Protein AF-A0A645HRQ8-F1 (afdb_monomer_lite)

Structure (mmCIF, N/CA/C/O backbone):
data_AF-A0A645HRQ8-F1
#
_entry.id   AF-A0A645HRQ8-F1
#
loop_
_atom_site.group_PDB
_atom_site.id
_atom_site.type_symbol
_atom_site.label_atom_id
_atom_site.label_alt_id
_atom_site.label_comp_id
_atom_site.label_asym_id
_atom_site.label_entity_id
_atom_site.label_seq_id
_atom_site.pdbx_PDB_ins_code
_atom_site.Cartn_x
_atom_site.Cartn_y
_atom_site.Cartn_z
_atom_site.occupancy
_atom_site.B_iso_or_equiv
_atom_site.auth_seq_id
_atom_site.auth_comp_id
_atom_site.auth_asym_id
_atom_site.auth_atom_id
_atom_site.pdbx_PDB_model_num
ATOM 1 N N . MET A 1 1 ? 44.437 17.320 -35.594 1.00 51.50 1 MET A N 1
ATOM 2 C CA . MET A 1 1 ? 44.735 16.320 -34.547 1.00 51.50 1 MET A CA 1
ATOM 3 C C . MET A 1 1 ? 43.632 15.261 -34.510 1.00 51.50 1 MET A C 1
ATOM 5 O O . MET A 1 1 ? 42.776 15.316 -33.647 1.00 51.50 1 MET A O 1
ATOM 9 N N . LEU A 1 2 ? 43.611 14.331 -35.475 1.00 53.94 2 LEU A N 1
ATOM 10 C CA . LEU A 1 2 ? 42.646 13.209 -35.521 1.00 53.94 2 LEU A CA 1
ATOM 11 C C . LEU A 1 2 ? 43.290 11.880 -35.972 1.00 53.94 2 LEU A C 1
ATOM 13 O O . LEU A 1 2 ? 42.623 10.855 -36.033 1.00 53.94 2 LEU A O 1
ATOM 17 N N . ALA A 1 3 ? 44.595 11.879 -36.272 1.00 53.62 3 ALA A N 1
ATOM 18 C CA . ALA A 1 3 ? 45.309 10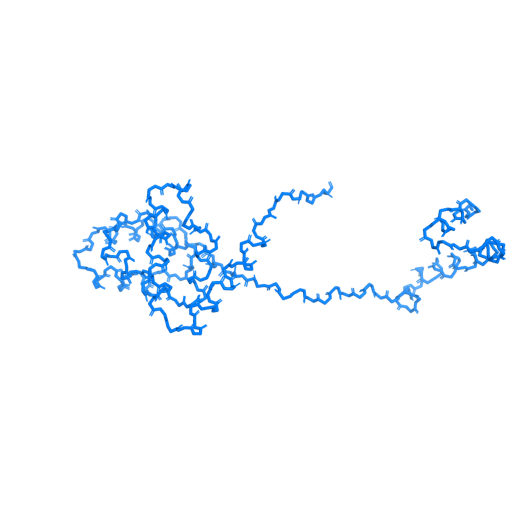.693 -36.749 1.00 53.62 3 ALA A CA 1
ATOM 19 C C . ALA A 1 3 ? 45.420 9.585 -35.681 1.00 53.62 3 ALA A C 1
ATOM 21 O O . ALA A 1 3 ? 45.467 8.414 -36.034 1.00 53.62 3 ALA A O 1
ATOM 22 N N . GLY A 1 4 ? 45.391 9.945 -34.390 1.00 61.81 4 GLY A N 1
ATOM 23 C CA . GLY A 1 4 ? 45.426 8.993 -33.271 1.00 61.81 4 GLY A CA 1
ATOM 24 C C . GLY A 1 4 ? 44.082 8.338 -32.929 1.00 61.81 4 GLY A C 1
ATOM 25 O O . GLY A 1 4 ? 44.042 7.476 -32.065 1.00 61.81 4 GLY A O 1
ATOM 26 N N . ALA A 1 5 ? 42.978 8.721 -33.586 1.00 64.06 5 ALA A N 1
ATOM 27 C CA . ALA A 1 5 ? 41.646 8.169 -33.301 1.00 64.06 5 ALA A CA 1
ATOM 28 C C . ALA A 1 5 ? 41.332 6.882 -34.091 1.00 64.06 5 ALA A C 1
ATOM 30 O O . ALA A 1 5 ? 40.317 6.235 -33.850 1.00 64.06 5 ALA A O 1
ATOM 31 N N . VAL A 1 6 ? 42.189 6.503 -35.043 1.00 66.31 6 VAL A N 1
ATOM 32 C CA . VAL A 1 6 ? 41.965 5.334 -35.911 1.00 66.31 6 VAL A CA 1
ATOM 33 C C . VAL A 1 6 ? 42.189 4.026 -35.151 1.00 66.31 6 VAL A C 1
ATOM 35 O O . VAL A 1 6 ? 41.435 3.079 -35.340 1.00 66.31 6 VAL A O 1
ATOM 38 N N . GLU A 1 7 ? 43.177 3.992 -34.260 1.00 67.50 7 GLU A N 1
ATOM 39 C CA . GLU A 1 7 ? 43.517 2.829 -33.435 1.00 67.50 7 GLU A CA 1
ATOM 40 C C . GLU A 1 7 ? 42.411 2.461 -32.420 1.00 67.50 7 GLU A C 1
ATOM 42 O O . GLU A 1 7 ? 41.964 1.310 -32.437 1.00 67.50 7 GLU A O 1
ATOM 47 N N . PRO A 1 8 ? 41.853 3.399 -31.622 1.00 72.69 8 PRO A N 1
ATOM 48 C CA . PRO A 1 8 ? 40.724 3.084 -30.744 1.00 72.69 8 PRO A CA 1
ATOM 49 C C . PRO A 1 8 ? 39.449 2.712 -31.518 1.00 72.69 8 PRO A C 1
ATOM 51 O O . PRO A 1 8 ? 38.707 1.839 -31.075 1.00 72.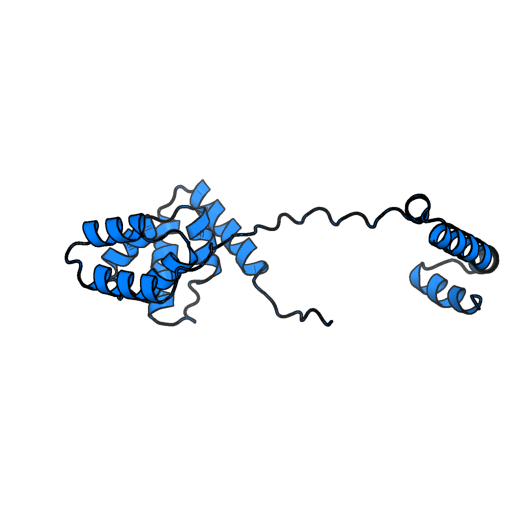69 8 PRO A O 1
ATOM 54 N N . LEU A 1 9 ? 39.205 3.300 -32.698 1.00 68.94 9 LEU A N 1
ATOM 55 C CA . LEU A 1 9 ? 38.068 2.916 -33.549 1.00 68.94 9 LEU A CA 1
ATOM 56 C C . LEU A 1 9 ? 38.236 1.526 -34.167 1.00 68.94 9 LEU A C 1
ATOM 58 O O . LEU A 1 9 ? 37.259 0.789 -34.287 1.00 68.94 9 LEU A O 1
ATOM 62 N N . GLN A 1 10 ? 39.459 1.153 -34.548 1.00 70.62 10 GLN A N 1
ATOM 63 C CA . GLN A 1 10 ? 39.753 -0.183 -35.056 1.00 70.62 10 GLN A CA 1
ATOM 64 C C . GLN A 1 10 ? 39.492 -1.247 -33.989 1.00 70.62 10 GLN A C 1
ATOM 66 O O . GLN A 1 10 ? 38.920 -2.288 -34.311 1.00 70.62 10 GLN A O 1
ATOM 71 N N . LEU A 1 11 ? 39.872 -0.970 -32.738 1.00 72.56 11 LEU A N 1
ATOM 72 C CA . LEU A 1 11 ? 39.632 -1.865 -31.610 1.00 72.56 11 LEU A CA 1
ATOM 73 C C . LEU A 1 11 ? 38.137 -1.961 -31.268 1.00 72.56 11 LEU A C 1
ATOM 75 O O . LEU A 1 11 ? 37.615 -3.062 -31.126 1.00 72.56 11 LEU A O 1
ATOM 79 N N . ALA A 1 12 ? 37.440 -0.824 -31.189 1.00 71.69 12 ALA A N 1
ATOM 80 C CA . ALA A 1 12 ? 36.029 -0.771 -30.802 1.00 71.69 12 ALA A CA 1
ATOM 81 C C . ALA A 1 12 ? 35.080 -1.392 -31.843 1.00 71.69 12 ALA A C 1
ATOM 83 O O . ALA A 1 12 ? 34.055 -1.959 -31.479 1.00 71.69 12 ALA A O 1
ATOM 84 N N . LEU A 1 13 ? 35.410 -1.288 -33.135 1.00 72.69 13 LEU A N 1
ATOM 85 C CA . LEU A 1 13 ? 34.564 -1.763 -34.240 1.00 72.69 13 LEU A CA 1
ATOM 86 C C . LEU A 1 13 ? 35.125 -3.012 -34.943 1.00 72.69 13 LEU A C 1
ATOM 88 O O . LEU A 1 13 ? 34.594 -3.410 -35.979 1.00 72.69 13 LEU A O 1
ATOM 92 N N . ALA A 1 14 ? 36.203 -3.606 -34.412 1.00 76.69 14 ALA A N 1
ATOM 93 C CA . ALA A 1 14 ? 36.894 -4.774 -34.972 1.00 76.69 14 ALA A CA 1
ATOM 94 C C . ALA A 1 14 ? 37.189 -4.651 -36.485 1.00 76.69 14 ALA A C 1
ATOM 96 O O . ALA A 1 14 ? 36.966 -5.576 -37.270 1.00 76.69 14 ALA A O 1
ATOM 97 N N . LEU A 1 15 ? 37.665 -3.480 -36.921 1.00 71.75 15 LEU A N 1
ATOM 98 C CA . LEU A 1 15 ? 37.800 -3.167 -38.346 1.00 71.75 15 LEU A CA 1
ATOM 99 C C . LEU A 1 15 ? 38.996 -3.903 -38.995 1.00 71.75 15 LEU A C 1
ATOM 101 O O . LEU A 1 15 ? 40.098 -3.906 -38.439 1.00 71.75 15 LEU A O 1
ATOM 105 N N . PRO A 1 16 ? 38.837 -4.464 -40.212 1.00 76.25 16 PRO A N 1
ATOM 106 C CA . PRO A 1 16 ? 39.940 -5.045 -40.976 1.00 76.25 16 PRO A CA 1
ATOM 107 C C . PRO A 1 16 ? 41.008 -4.002 -41.339 1.00 76.25 16 PRO A C 1
ATOM 109 O O . PRO A 1 16 ? 40.682 -2.896 -41.776 1.00 76.25 16 PRO A O 1
ATOM 112 N N . ALA A 1 17 ? 42.288 -4.389 -41.291 1.00 67.81 17 ALA A N 1
ATOM 113 C CA . ALA A 1 17 ? 43.428 -3.500 -41.561 1.00 67.81 17 ALA A CA 1
ATOM 114 C C . ALA A 1 17 ? 43.374 -2.792 -42.936 1.00 67.81 17 ALA A C 1
ATOM 116 O O . ALA A 1 17 ? 43.868 -1.675 -43.084 1.00 67.81 17 ALA A O 1
ATOM 117 N N . GLY A 1 18 ? 42.724 -3.400 -43.938 1.00 71.56 18 GLY A N 1
ATOM 118 C CA . GLY A 1 18 ? 42.528 -2.798 -45.264 1.00 71.56 18 GLY A CA 1
ATOM 119 C C . GLY A 1 18 ? 41.585 -1.583 -45.281 1.00 71.56 18 GLY A C 1
ATOM 120 O O . GLY A 1 18 ? 41.683 -0.745 -46.176 1.00 71.56 18 GLY A O 1
ATOM 121 N N . ILE A 1 19 ? 40.705 -1.448 -44.284 1.00 75.56 19 ILE A N 1
ATOM 122 C CA . ILE A 1 19 ? 39.719 -0.359 -44.177 1.00 75.56 19 ILE A CA 1
ATOM 123 C C . ILE A 1 19 ? 40.267 0.805 -43.337 1.00 75.56 19 ILE A C 1
ATOM 125 O O . ILE A 1 19 ? 39.874 1.954 -43.548 1.00 75.56 19 ILE A O 1
ATOM 129 N N . CYS A 1 20 ? 41.253 0.561 -42.468 1.00 71.81 20 CYS A N 1
ATOM 130 C CA . CYS A 1 20 ? 41.869 1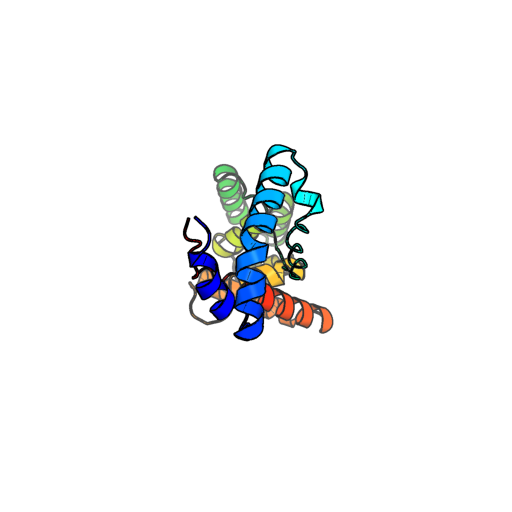.589 -41.622 1.00 71.81 20 CYS A CA 1
ATOM 131 C C . CYS A 1 20 ? 42.453 2.755 -42.433 1.00 71.81 20 CYS A C 1
ATOM 133 O O . CYS A 1 20 ? 42.283 3.915 -42.065 1.00 71.81 20 CYS A O 1
ATOM 135 N N . GLY A 1 21 ? 43.062 2.476 -43.591 1.00 73.81 21 GLY A N 1
ATOM 136 C CA . GLY A 1 21 ? 43.579 3.520 -44.482 1.00 73.81 21 GLY A CA 1
ATOM 137 C C . GLY A 1 21 ? 42.485 4.356 -45.159 1.00 73.81 21 GLY A C 1
ATOM 138 O O . GLY A 1 21 ? 42.724 5.504 -45.534 1.00 73.81 21 GLY A O 1
ATOM 139 N N . TYR A 1 22 ? 41.282 3.808 -45.338 1.00 76.00 22 TYR A N 1
ATOM 140 C CA . TYR A 1 22 ? 40.125 4.562 -45.823 1.00 76.00 22 TYR A CA 1
ATOM 141 C C . TYR A 1 22 ? 39.542 5.427 -44.701 1.00 76.00 22 TYR A C 1
ATOM 143 O O . TYR A 1 22 ? 39.390 6.634 -44.886 1.00 76.00 22 TYR A O 1
ATOM 151 N N . VAL A 1 23 ? 39.347 4.839 -43.516 1.00 74.62 23 VAL A N 1
ATOM 152 C CA . VAL A 1 23 ? 38.845 5.525 -42.316 1.00 74.62 23 VAL A CA 1
ATOM 153 C C . VAL A 1 23 ? 39.748 6.694 -41.937 1.00 74.62 23 VAL A C 1
ATOM 155 O O . VAL A 1 23 ? 39.257 7.806 -41.791 1.00 74.62 23 VAL A O 1
ATOM 158 N N . ALA A 1 24 ? 41.070 6.504 -41.895 1.00 76.06 24 ALA A N 1
ATOM 159 C CA . ALA A 1 24 ? 42.029 7.570 -41.596 1.00 76.06 24 ALA A CA 1
ATOM 160 C C . ALA A 1 24 ? 41.920 8.773 -42.554 1.00 76.06 24 ALA A C 1
ATOM 162 O O . ALA A 1 24 ? 42.144 9.915 -42.156 1.00 76.06 24 ALA A O 1
ATOM 163 N N . ARG A 1 25 ? 41.550 8.530 -43.820 1.00 77.94 25 ARG A N 1
ATOM 164 C CA . ARG A 1 25 ? 41.383 9.574 -44.845 1.00 77.94 25 ARG A CA 1
ATOM 165 C C . ARG A 1 25 ? 40.001 10.226 -44.821 1.00 77.94 25 ARG A C 1
ATOM 167 O O . ARG A 1 25 ? 39.876 11.385 -45.218 1.00 77.94 25 ARG A O 1
ATOM 174 N N . SER A 1 26 ? 38.969 9.513 -44.379 1.00 77.69 26 SER A N 1
ATOM 175 C CA . SER A 1 26 ? 37.606 10.040 -44.275 1.00 77.69 26 SER A CA 1
ATOM 176 C C . SER A 1 26 ? 37.324 10.719 -42.934 1.00 77.69 26 SER A C 1
ATOM 178 O O . SER A 1 26 ? 36.464 11.594 -42.883 1.00 77.69 26 SER A O 1
ATOM 180 N N . LEU A 1 27 ? 38.057 10.382 -41.869 1.00 78.69 27 LEU A N 1
ATOM 181 C CA . LEU A 1 27 ? 37.851 10.907 -40.514 1.00 78.69 27 LEU A CA 1
ATOM 182 C C . LEU A 1 27 ? 37.940 12.439 -40.429 1.00 78.69 27 LEU A C 1
ATOM 184 O O . LEU A 1 27 ? 37.047 13.044 -39.839 1.00 78.69 27 LEU A O 1
ATOM 188 N N . PRO A 1 28 ? 38.919 13.108 -41.075 1.00 80.19 28 PRO A N 1
ATOM 189 C CA . PRO A 1 28 ? 38.958 14.569 -41.095 1.00 80.19 28 PRO A CA 1
ATOM 190 C C . PRO A 1 28 ? 37.749 15.185 -41.811 1.00 80.19 28 PRO A C 1
ATOM 192 O O . PRO A 1 28 ? 37.268 16.238 -41.407 1.00 80.19 28 PRO A O 1
ATOM 195 N N . LYS A 1 29 ? 37.230 14.520 -42.854 1.00 79.81 29 LYS A N 1
ATOM 196 C CA . LYS A 1 29 ? 36.048 14.985 -43.599 1.00 79.81 29 LYS A CA 1
ATOM 197 C C . LYS A 1 29 ? 34.772 14.827 -42.773 1.00 79.81 29 LYS A C 1
ATOM 199 O O . LYS A 1 29 ? 33.953 15.736 -42.751 1.00 79.81 29 LYS A O 1
ATOM 204 N N . ALA A 1 30 ? 34.628 13.704 -42.071 1.00 78.31 30 ALA A N 1
ATOM 205 C CA . ALA A 1 30 ? 33.516 13.472 -41.153 1.00 78.31 30 ALA A CA 1
ATOM 206 C C . ALA A 1 30 ? 33.538 14.467 -39.981 1.00 78.31 30 ALA A C 1
ATOM 208 O O . ALA A 1 30 ? 32.508 15.048 -39.656 1.00 78.31 30 ALA A O 1
ATOM 209 N N . ALA A 1 31 ? 34.714 14.734 -39.405 1.00 79.31 31 ALA A N 1
ATOM 210 C CA . ALA A 1 31 ? 34.870 15.718 -38.337 1.00 79.31 31 ALA A CA 1
ATOM 211 C C . ALA A 1 31 ? 34.525 17.143 -38.795 1.00 79.31 31 ALA A C 1
ATOM 213 O O . ALA A 1 31 ? 33.798 17.842 -38.097 1.00 79.31 31 ALA A O 1
ATOM 214 N N . ALA A 1 32 ? 34.975 17.552 -39.986 1.00 80.88 32 ALA A N 1
ATOM 215 C CA . ALA A 1 32 ? 34.625 18.856 -40.551 1.00 80.88 32 ALA A CA 1
ATOM 216 C C . ALA A 1 32 ? 33.112 18.997 -40.804 1.00 80.88 32 ALA A C 1
ATOM 218 O O . ALA A 1 32 ? 32.540 20.055 -40.551 1.00 80.88 32 ALA A O 1
ATOM 219 N N . LEU A 1 33 ? 32.450 17.927 -41.259 1.00 80.25 33 LEU A N 1
ATOM 220 C CA . LEU A 1 33 ? 30.996 17.906 -41.438 1.00 80.25 33 LEU A CA 1
ATOM 221 C C . LEU A 1 33 ? 30.246 18.009 -40.106 1.00 80.25 33 LEU A C 1
ATOM 223 O O . LEU A 1 33 ? 29.293 18.777 -40.014 1.00 80.25 33 LEU A O 1
ATOM 227 N N . LEU A 1 34 ? 30.685 17.285 -39.073 1.00 80.06 34 LEU A N 1
ATOM 228 C CA . LEU A 1 34 ? 30.091 17.368 -37.736 1.00 80.06 34 LEU A CA 1
ATOM 229 C C . LEU A 1 34 ? 30.292 18.751 -37.111 1.00 80.06 34 LEU A C 1
ATOM 231 O O . LEU A 1 34 ? 29.351 19.298 -36.545 1.00 80.06 34 LEU A O 1
ATOM 235 N N . GLN A 1 35 ? 31.480 19.340 -37.263 1.00 80.88 35 GLN A N 1
ATOM 236 C CA . GLN A 1 35 ? 31.767 20.687 -36.772 1.00 80.88 35 GLN A CA 1
ATOM 237 C C . GLN A 1 35 ? 30.893 21.736 -37.475 1.00 80.88 35 GLN A C 1
ATOM 239 O O . GLN A 1 35 ? 30.240 22.538 -36.815 1.00 80.88 35 GLN A O 1
ATOM 244 N N . SER A 1 36 ? 30.792 21.674 -38.805 1.00 78.88 36 SER A N 1
ATOM 245 C CA . SER A 1 36 ? 29.926 22.575 -39.574 1.00 78.88 36 SER A CA 1
ATOM 246 C C . SER A 1 36 ? 28.441 22.396 -39.231 1.00 78.88 36 SER A C 1
ATOM 248 O O . SER A 1 36 ? 27.698 23.374 -39.123 1.00 78.88 36 SER A O 1
ATOM 250 N N . ALA A 1 37 ? 27.988 21.161 -39.008 1.00 79.31 37 ALA A N 1
ATOM 251 C CA . ALA A 1 37 ? 26.618 20.890 -38.585 1.00 79.31 37 ALA A CA 1
ATOM 252 C C . ALA A 1 37 ? 26.334 21.375 -37.154 1.00 79.31 37 ALA A C 1
ATOM 254 O O . ALA A 1 37 ? 25.210 21.788 -36.869 1.00 79.31 37 ALA A O 1
ATOM 255 N N . ALA A 1 38 ? 27.336 21.359 -36.268 1.00 76.12 38 ALA A N 1
ATOM 256 C CA . ALA A 1 38 ? 27.233 21.904 -34.917 1.00 76.12 38 ALA A CA 1
ATOM 257 C C . ALA A 1 38 ? 27.088 23.428 -34.939 1.00 76.12 38 ALA A C 1
ATOM 259 O O . ALA A 1 38 ? 26.172 23.967 -34.324 1.00 76.12 38 ALA A O 1
ATOM 260 N N . GLU A 1 39 ? 27.927 24.110 -35.720 1.00 79.75 39 GLU A N 1
ATOM 261 C CA . GLU A 1 39 ? 27.906 25.571 -35.869 1.00 79.75 39 GLU A CA 1
ATOM 262 C C . GLU A 1 39 ? 26.618 26.081 -36.539 1.00 79.75 39 GLU A C 1
ATOM 264 O O . GLU A 1 39 ? 26.141 27.170 -36.231 1.00 79.75 39 GLU A O 1
ATOM 269 N N . THR A 1 40 ? 26.016 25.285 -37.428 1.00 79.81 40 THR A N 1
ATOM 270 C CA . THR A 1 40 ? 24.775 25.635 -38.146 1.00 79.81 40 THR A CA 1
ATOM 271 C C . THR A 1 40 ? 23.498 25.113 -37.478 1.00 79.81 40 THR A C 1
ATOM 273 O O . THR A 1 40 ? 22.409 25.292 -38.022 1.00 79.81 40 THR A O 1
ATOM 276 N N . GLY A 1 41 ? 23.601 24.442 -36.323 1.00 71.44 41 GLY A N 1
ATOM 277 C CA . GLY A 1 41 ? 22.450 23.864 -35.615 1.00 71.44 41 GLY A CA 1
ATOM 278 C C . GLY A 1 41 ? 21.757 22.707 -36.356 1.00 71.44 41 GLY A C 1
ATOM 279 O O . GLY A 1 41 ? 20.606 22.376 -36.072 1.00 71.44 41 GLY A O 1
ATOM 280 N N . THR A 1 42 ? 22.432 22.073 -37.319 1.00 77.75 42 THR A N 1
ATOM 281 C CA . THR A 1 42 ? 21.883 20.997 -38.166 1.00 77.75 42 THR A CA 1
ATOM 282 C C . THR A 1 42 ? 22.370 19.592 -37.795 1.00 77.75 42 THR A C 1
ATOM 284 O O . THR A 1 42 ? 22.114 18.644 -38.535 1.00 77.75 42 THR A O 1
ATOM 287 N N . LEU A 1 43 ? 23.003 19.418 -36.626 1.00 76.00 43 LEU A N 1
ATOM 288 C CA . LEU A 1 43 ? 23.466 18.115 -36.111 1.00 76.00 43 LEU A CA 1
ATOM 289 C C . LEU A 1 43 ? 22.390 17.021 -36.135 1.00 76.00 43 LEU A C 1
ATOM 291 O O . LEU A 1 43 ? 22.697 15.881 -36.471 1.00 76.00 43 LEU A O 1
ATOM 295 N N . HIS A 1 44 ? 21.130 17.381 -35.874 1.00 66.44 44 HIS A N 1
ATOM 296 C CA . HIS A 1 44 ? 19.974 16.476 -35.914 1.00 66.44 44 HIS A CA 1
ATOM 297 C C . HIS A 1 44 ? 19.744 15.802 -37.282 1.00 66.44 44 HIS A C 1
ATOM 299 O O . HIS A 1 44 ? 19.001 14.831 -37.372 1.00 66.44 44 HIS A O 1
ATOM 305 N N . LYS A 1 45 ? 20.347 16.320 -38.364 1.00 69.31 45 LYS A N 1
ATOM 306 C CA . LYS A 1 45 ? 20.291 15.717 -39.707 1.00 69.31 45 LYS A CA 1
ATOM 307 C C . LYS A 1 45 ? 21.383 14.674 -39.941 1.00 69.31 45 LYS A C 1
ATOM 309 O O . LYS A 1 45 ? 21.246 13.862 -40.850 1.00 69.31 45 LYS A O 1
ATOM 314 N N . LEU A 1 46 ? 22.477 14.736 -39.180 1.00 69.69 46 LEU A N 1
ATOM 315 C CA . LEU A 1 46 ? 23.637 13.849 -39.327 1.00 69.69 46 LEU A CA 1
ATOM 316 C C . LEU A 1 46 ? 23.679 12.760 -38.260 1.00 69.69 46 LEU A C 1
ATOM 318 O O . LEU A 1 46 ? 24.170 11.665 -38.520 1.00 69.69 46 LEU A O 1
ATOM 322 N N . LEU A 1 47 ? 23.174 13.064 -37.071 1.00 70.31 47 LEU A N 1
ATOM 323 C CA . LEU A 1 47 ? 23.063 12.132 -35.967 1.00 70.31 47 LEU A CA 1
ATOM 324 C C . LEU A 1 47 ? 21.581 11.904 -35.720 1.00 70.31 47 LEU A C 1
ATOM 326 O O . LEU A 1 47 ? 20.850 12.839 -35.390 1.00 70.31 47 LEU A O 1
ATOM 330 N N . ALA A 1 48 ? 21.145 10.657 -35.884 1.00 63.12 48 ALA A N 1
ATOM 331 C CA . ALA A 1 48 ? 19.881 10.257 -35.298 1.00 63.12 48 ALA A CA 1
ATOM 332 C C . ALA A 1 48 ? 19.972 10.527 -33.786 1.00 63.12 48 ALA A C 1
ATOM 334 O O . ALA A 1 48 ? 21.020 10.232 -33.195 1.00 63.12 48 ALA A O 1
ATOM 335 N N . PRO A 1 49 ? 18.930 11.094 -33.151 1.00 58.28 49 PRO A N 1
ATOM 336 C CA . PRO A 1 49 ? 18.880 11.094 -31.698 1.00 58.28 49 PRO A CA 1
ATOM 337 C C . PRO A 1 49 ? 19.084 9.647 -31.226 1.00 58.28 49 PRO A C 1
ATOM 339 O O . PRO A 1 49 ? 18.598 8.732 -31.907 1.00 58.28 49 PRO A O 1
ATOM 342 N N . PRO A 1 50 ? 19.827 9.414 -30.124 1.00 55.22 50 PRO A N 1
ATOM 343 C CA . PRO A 1 50 ? 19.903 8.079 -29.552 1.00 55.22 50 PRO A CA 1
ATOM 344 C C . PRO A 1 50 ? 18.469 7.583 -29.433 1.00 55.22 50 PRO A C 1
ATOM 346 O O . PRO A 1 50 ? 17.607 8.334 -28.966 1.00 55.22 50 PRO A O 1
ATOM 349 N N . ALA A 1 51 ? 18.196 6.388 -29.964 1.00 53.66 51 ALA A N 1
ATOM 350 C CA . ALA A 1 51 ? 16.888 5.783 -29.801 1.00 53.66 51 ALA A CA 1
ATOM 351 C C . ALA A 1 51 ? 16.599 5.861 -28.305 1.00 53.66 51 ALA A C 1
ATOM 353 O O . ALA A 1 51 ? 17.372 5.305 -27.522 1.00 53.66 51 ALA A O 1
ATOM 354 N N . ALA A 1 52 ? 15.583 6.639 -27.916 1.00 52.44 52 ALA A N 1
ATOM 355 C CA . ALA A 1 52 ? 15.105 6.605 -26.549 1.00 52.44 52 ALA A CA 1
ATOM 356 C C . ALA A 1 52 ? 14.935 5.119 -26.258 1.00 52.44 52 ALA A C 1
ATOM 358 O O . ALA A 1 52 ? 14.264 4.433 -27.041 1.00 52.44 52 ALA A O 1
ATOM 359 N N . ALA A 1 53 ? 15.657 4.606 -25.256 1.00 53.75 53 ALA A N 1
ATOM 360 C CA . ALA A 1 53 ? 15.443 3.245 -24.807 1.00 53.75 53 ALA A CA 1
ATOM 361 C C . ALA A 1 53 ? 13.926 3.101 -24.708 1.00 53.75 53 ALA A C 1
ATOM 363 O O . ALA A 1 53 ? 13.278 3.986 -24.137 1.00 53.75 53 ALA A O 1
ATOM 364 N N . ALA A 1 54 ? 13.359 2.097 -25.390 1.00 48.69 54 ALA A N 1
ATOM 365 C CA . ALA A 1 54 ? 11.940 1.807 -25.240 1.00 48.69 54 ALA A CA 1
ATOM 366 C C . ALA A 1 54 ? 11.668 1.870 -23.737 1.00 48.69 54 ALA A C 1
ATOM 368 O O . ALA A 1 54 ? 12.501 1.313 -23.010 1.00 48.69 54 ALA A O 1
ATOM 369 N N . PRO A 1 55 ? 10.642 2.612 -23.272 1.00 45.78 55 PRO A N 1
ATOM 370 C CA . PRO A 1 55 ? 10.377 2.669 -21.848 1.00 45.78 55 PRO A CA 1
ATOM 371 C C . PRO A 1 55 ? 10.352 1.214 -21.411 1.00 45.78 55 PRO A C 1
ATOM 373 O O . PRO A 1 55 ? 9.584 0.417 -21.960 1.00 45.78 55 PRO A O 1
ATOM 376 N N . ALA A 1 56 ? 11.285 0.834 -20.535 1.00 51.56 56 ALA A N 1
ATOM 377 C CA . ALA A 1 56 ? 11.124 -0.420 -19.837 1.00 51.56 56 ALA A CA 1
ATOM 378 C C . ALA A 1 56 ? 9.701 -0.362 -19.267 1.00 51.56 56 ALA A C 1
ATOM 380 O O . ALA A 1 56 ? 9.223 0.732 -18.950 1.00 51.56 56 ALA A O 1
ATOM 381 N N . ASP A 1 57 ? 8.990 -1.487 -19.228 1.00 52.91 57 ASP A N 1
ATOM 382 C CA . ASP A 1 57 ? 7.736 -1.586 -18.477 1.00 52.91 57 ASP A CA 1
ATOM 383 C C . ASP A 1 57 ? 8.068 -1.342 -16.990 1.00 52.91 57 ASP A C 1
ATOM 385 O O . ASP A 1 57 ? 8.106 -2.266 -16.178 1.00 52.91 57 ASP A O 1
ATOM 389 N N . GLU A 1 58 ? 8.419 -0.104 -16.648 1.00 57.12 58 GLU A N 1
ATOM 390 C CA . GLU A 1 58 ? 8.723 0.369 -15.322 1.00 57.12 58 GLU A CA 1
ATOM 391 C C . GLU A 1 58 ? 7.372 0.516 -14.660 1.00 57.12 58 GLU A C 1
ATOM 393 O O . GLU A 1 58 ? 6.606 1.446 -14.917 1.00 57.12 58 GLU A O 1
ATOM 398 N N . PHE A 1 59 ? 7.061 -0.465 -13.827 1.00 62.19 59 PHE A N 1
ATOM 399 C CA . PHE A 1 59 ? 5.989 -0.338 -12.867 1.00 62.19 59 PHE A CA 1
ATOM 400 C C . PHE A 1 59 ? 6.408 0.745 -11.871 1.00 62.19 59 PHE A C 1
ATOM 402 O O . PHE A 1 59 ? 7.146 0.485 -10.935 1.00 62.19 59 PHE A O 1
ATOM 409 N N . GLN A 1 60 ? 6.001 1.989 -12.106 1.00 68.31 60 GLN A N 1
ATOM 410 C CA . GLN A 1 60 ? 6.199 3.067 -11.143 1.00 68.31 60 GLN A CA 1
ATOM 411 C C . GLN A 1 60 ? 4.939 3.169 -10.286 1.00 68.31 60 GLN A C 1
ATOM 413 O O . GLN A 1 60 ? 3.844 3.383 -10.809 1.00 68.31 60 GLN A O 1
ATOM 418 N N . PHE A 1 61 ? 5.093 2.982 -8.976 1.00 76.56 61 PHE A N 1
ATOM 419 C CA . PHE A 1 61 ? 4.021 3.182 -8.010 1.00 76.56 61 PHE A CA 1
ATOM 420 C C . PHE A 1 61 ? 4.293 4.463 -7.217 1.00 76.56 61 PHE A C 1
ATOM 422 O O . PHE A 1 61 ? 5.341 4.590 -6.586 1.00 76.56 61 PHE A O 1
ATOM 429 N N . ASP A 1 62 ? 3.360 5.413 -7.262 1.00 83.94 62 ASP A N 1
ATOM 430 C CA . ASP A 1 62 ? 3.426 6.644 -6.474 1.00 83.94 62 ASP A CA 1
ATOM 431 C C . ASP A 1 62 ? 2.655 6.449 -5.163 1.00 83.94 62 ASP A C 1
ATOM 433 O O . ASP A 1 62 ? 1.445 6.220 -5.170 1.00 83.94 62 ASP A O 1
ATOM 437 N N . PHE A 1 63 ? 3.359 6.537 -4.035 1.00 82.81 63 PHE A N 1
ATOM 438 C CA . PHE A 1 63 ? 2.763 6.422 -2.703 1.00 82.81 63 PHE A CA 1
ATOM 439 C C . PHE A 1 63 ? 1.968 7.675 -2.298 1.00 82.81 63 PHE A C 1
ATOM 441 O O . PHE A 1 63 ? 1.226 7.653 -1.314 1.00 82.81 63 PHE A O 1
ATOM 448 N N . GLY A 1 64 ? 2.075 8.759 -3.068 1.00 87.12 64 GLY A N 1
ATOM 449 C CA . GLY A 1 64 ? 1.419 10.025 -2.794 1.00 87.12 64 GLY A CA 1
ATOM 450 C C . GLY A 1 64 ? 2.159 10.862 -1.751 1.00 87.12 64 GLY A C 1
ATOM 451 O O . GLY A 1 64 ? 2.968 10.374 -0.956 1.00 87.12 64 GLY A O 1
ATOM 452 N N . ALA A 1 65 ? 1.875 12.164 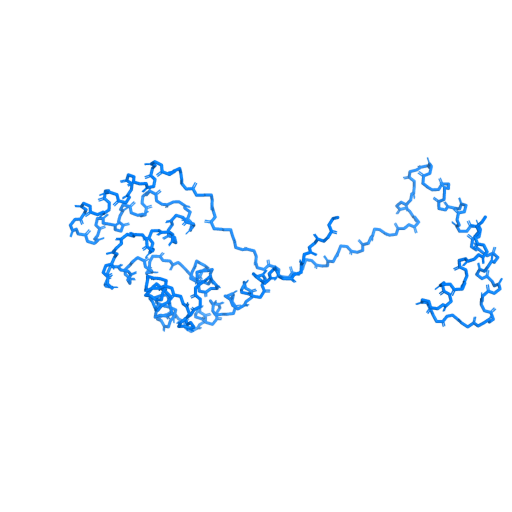-1.769 1.00 86.69 65 ALA A N 1
ATOM 453 C CA . ALA A 1 65 ? 2.514 13.119 -0.874 1.00 86.69 65 ALA A CA 1
ATOM 454 C C . ALA A 1 65 ? 2.063 12.900 0.583 1.00 86.69 65 ALA A C 1
ATOM 456 O O . ALA A 1 65 ? 0.857 12.796 0.817 1.00 86.69 65 ALA A O 1
ATOM 457 N N . PRO A 1 66 ? 2.999 12.882 1.550 1.00 87.56 66 PRO A N 1
ATOM 458 C CA . PRO A 1 66 ? 2.665 12.693 2.953 1.00 87.56 66 PRO A CA 1
ATOM 459 C C . PRO A 1 66 ? 1.891 13.885 3.515 1.00 87.56 66 PRO A C 1
ATOM 461 O O . PRO A 1 66 ? 2.111 15.047 3.144 1.00 87.56 66 PRO A O 1
ATOM 464 N N . MET A 1 67 ? 1.023 13.590 4.471 1.00 90.06 67 MET A N 1
ATOM 465 C CA . MET A 1 67 ? 0.286 14.558 5.261 1.00 90.06 67 MET A CA 1
ATOM 466 C C . MET A 1 67 ? 1.245 15.390 6.136 1.00 90.06 67 MET A C 1
ATOM 468 O O . MET A 1 67 ? 2.258 14.888 6.632 1.00 90.06 67 MET A O 1
ATOM 472 N N . PRO A 1 68 ? 0.942 16.679 6.388 1.00 92.56 68 PRO A N 1
ATOM 473 C CA . PRO A 1 68 ? 1.679 17.482 7.355 1.00 92.56 68 PRO A CA 1
ATOM 474 C C . PRO A 1 68 ? 1.753 16.804 8.738 1.00 92.56 68 PRO A C 1
ATOM 476 O O . PRO A 1 68 ? 0.716 16.378 9.252 1.00 92.56 68 PRO A O 1
ATOM 479 N N . PRO A 1 69 ? 2.917 16.802 9.418 1.00 91.25 69 PRO A N 1
ATOM 480 C CA . PRO A 1 69 ? 3.110 16.058 10.670 1.00 91.25 69 PRO A CA 1
ATOM 481 C C . PRO A 1 69 ? 2.096 16.382 11.775 1.00 91.25 69 PRO A C 1
ATOM 483 O O . PRO A 1 69 ? 1.708 15.511 12.539 1.00 91.25 69 PRO A O 1
ATOM 486 N N . GLN A 1 70 ? 1.646 17.637 11.848 1.00 92.19 70 GLN A N 1
ATOM 487 C CA . GLN A 1 70 ? 0.664 18.103 12.837 1.00 92.19 70 GLN A CA 1
ATOM 488 C C . GLN A 1 70 ? -0.734 17.526 12.594 1.00 92.19 70 GLN A C 1
ATOM 490 O O . GLN A 1 70 ? -1.480 17.287 13.539 1.00 92.19 70 GLN A O 1
ATOM 495 N N . GLN A 1 71 ? -1.099 17.342 11.324 1.00 92.19 71 GLN A N 1
ATOM 496 C CA . GLN A 1 71 ? -2.365 16.720 10.948 1.00 92.19 71 GLN A CA 1
ATOM 497 C C . GLN A 1 71 ? -2.282 15.212 11.180 1.00 92.19 71 GLN A C 1
ATOM 499 O O . GLN A 1 71 ? -3.200 14.644 11.758 1.00 92.19 71 GLN A O 1
ATOM 504 N N . TYR A 1 72 ? -1.144 14.597 10.845 1.00 92.88 72 TYR A N 1
ATOM 505 C CA . TYR A 1 72 ? -0.912 13.175 11.083 1.00 92.88 72 TYR A CA 1
ATOM 506 C C . TYR A 1 72 ? -0.945 12.817 12.576 1.00 92.88 72 TYR A C 1
ATOM 508 O O . TYR A 1 72 ? -1.620 11.871 12.971 1.00 92.88 72 TYR A O 1
ATOM 516 N N . SER A 1 73 ? -0.303 13.609 13.442 1.00 90.75 73 SER A N 1
ATOM 517 C CA . SER A 1 73 ? -0.366 13.371 14.890 1.00 90.75 73 SER A CA 1
ATOM 518 C C . SER A 1 73 ? -1.786 13.519 15.440 1.00 90.75 73 SER A C 1
ATOM 520 O O . SER A 1 73 ? -2.212 12.713 16.259 1.00 90.75 73 SER A O 1
ATOM 522 N N . ALA A 1 74 ? -2.539 14.520 14.966 1.00 92.25 74 ALA A N 1
ATOM 523 C CA . ALA A 1 74 ? -3.927 14.712 15.380 1.00 92.25 74 ALA A CA 1
ATOM 524 C C . ALA A 1 74 ? -4.824 13.546 14.928 1.00 92.25 74 ALA A C 1
ATOM 526 O O . ALA A 1 74 ? -5.688 13.115 15.688 1.00 92.25 74 ALA A O 1
ATOM 527 N N . LEU A 1 75 ? -4.582 13.016 13.725 1.00 93.19 75 LEU A N 1
ATOM 528 C CA . LEU A 1 75 ? -5.255 11.829 13.207 1.00 93.19 75 LEU A CA 1
ATOM 529 C C . LEU A 1 75 ? -5.005 10.611 14.101 1.00 93.19 75 LEU A C 1
ATOM 531 O O . LEU A 1 75 ? -5.954 9.916 14.453 1.00 93.19 75 LEU A O 1
ATOM 535 N N . LEU A 1 76 ? -3.745 10.360 14.474 1.00 91.69 76 LEU A N 1
ATOM 536 C CA . LEU A 1 76 ? -3.385 9.243 15.350 1.00 91.69 76 LEU A CA 1
ATOM 537 C C . LEU A 1 76 ? -4.035 9.374 16.731 1.00 91.69 76 LEU A C 1
ATOM 539 O O . LEU A 1 76 ? -4.623 8.411 17.215 1.00 91.69 76 LEU A O 1
ATOM 543 N N . ASP A 1 77 ? -4.002 10.564 17.334 1.00 90.94 77 ASP A N 1
ATOM 544 C CA . ASP A 1 77 ? -4.654 10.818 18.624 1.00 90.94 77 ASP A CA 1
ATOM 545 C C . ASP A 1 77 ? -6.167 10.544 18.554 1.00 90.94 77 ASP A C 1
ATOM 547 O O . ASP A 1 77 ? -6.746 9.908 19.442 1.00 90.94 77 ASP A O 1
ATOM 551 N N . GLU A 1 78 ? -6.820 10.994 17.479 1.00 91.44 78 GLU A N 1
ATOM 552 C CA . GLU A 1 78 ? -8.250 10.779 17.262 1.00 91.44 78 GLU A CA 1
ATOM 553 C C . GLU A 1 78 ? -8.566 9.291 17.040 1.00 91.44 78 GLU A C 1
ATOM 555 O O . GLU A 1 78 ? -9.504 8.760 17.645 1.00 91.44 78 GLU A O 1
ATOM 560 N N . LEU A 1 79 ? -7.747 8.585 16.260 1.00 91.25 79 LEU A N 1
ATOM 561 C CA . LEU A 1 79 ? -7.887 7.154 15.994 1.00 91.25 79 LEU A CA 1
ATOM 562 C C . LEU A 1 79 ? -7.708 6.320 17.272 1.00 91.25 79 LEU A C 1
ATOM 564 O O . LEU A 1 79 ? -8.514 5.426 17.535 1.00 91.25 79 LEU A O 1
ATOM 568 N N . CYS A 1 80 ? -6.733 6.666 18.115 1.00 86.50 80 CYS A N 1
ATOM 569 C CA . CYS A 1 80 ? -6.522 6.049 19.427 1.00 86.50 80 CYS A CA 1
ATOM 570 C C . CYS A 1 80 ? -7.678 6.320 20.404 1.00 86.50 80 CYS A C 1
ATOM 572 O O . CYS A 1 80 ? -7.957 5.506 21.285 1.00 86.50 80 CYS A O 1
ATOM 574 N N . SER A 1 81 ? -8.384 7.444 20.250 1.00 88.31 81 SER A N 1
ATOM 575 C CA . SER A 1 81 ? -9.563 7.770 21.062 1.00 88.31 81 SER A CA 1
ATOM 576 C C . SER A 1 81 ? -10.838 7.029 20.628 1.00 88.31 81 SER A C 1
ATOM 578 O O . SER A 1 81 ? -11.793 6.918 21.406 1.00 88.31 81 SER A O 1
ATOM 580 N N . CYS A 1 82 ? -10.865 6.498 19.402 1.00 89.19 82 CYS A N 1
ATOM 581 C CA . CYS A 1 82 ? -12.015 5.786 18.859 1.00 89.19 82 CYS A CA 1
ATOM 582 C C . CYS A 1 82 ? -12.183 4.411 19.516 1.00 89.19 82 CYS A C 1
ATOM 584 O O . CYS A 1 82 ? -11.279 3.578 19.531 1.00 89.19 82 CYS A O 1
ATOM 586 N N . ARG A 1 83 ? -13.394 4.137 20.014 1.00 87.44 83 ARG A N 1
ATOM 587 C CA . ARG A 1 83 ? -13.723 2.862 20.672 1.00 87.44 83 ARG A CA 1
ATOM 588 C C . ARG A 1 83 ? -14.115 1.754 19.694 1.00 87.44 83 ARG A C 1
ATOM 590 O O . ARG A 1 83 ? -13.992 0.580 20.032 1.00 87.44 83 ARG A O 1
ATOM 597 N N . TYR A 1 84 ? -14.652 2.114 18.532 1.00 90.25 84 TYR A N 1
ATOM 598 C CA . TYR A 1 84 ? -15.202 1.158 17.577 1.00 90.25 84 TYR A CA 1
ATOM 599 C C . TYR A 1 84 ? -14.371 1.129 16.298 1.00 90.25 84 TYR A C 1
ATOM 601 O O . TYR A 1 84 ? -14.058 2.171 15.727 1.00 90.25 84 TYR A O 1
ATOM 609 N N . LEU A 1 85 ? -14.095 -0.080 15.805 1.00 90.31 85 LEU A N 1
ATOM 610 C CA . LEU A 1 85 ? -13.373 -0.302 14.552 1.00 90.31 85 LEU A CA 1
ATOM 611 C C . LEU A 1 85 ? -14.032 0.405 13.358 1.00 90.31 85 LEU A C 1
ATOM 613 O O . LEU A 1 85 ? -13.342 0.967 12.517 1.00 90.31 85 LEU A O 1
ATOM 617 N N . ALA A 1 86 ? -15.367 0.421 13.296 1.00 91.06 86 ALA A N 1
ATOM 618 C CA . ALA A 1 86 ? -16.090 1.102 12.221 1.00 91.06 86 ALA A CA 1
ATOM 619 C C . ALA A 1 86 ? -15.766 2.605 12.162 1.00 91.06 86 ALA A C 1
ATOM 621 O O . ALA A 1 86 ? -15.590 3.148 11.072 1.00 91.06 86 ALA A O 1
ATOM 622 N N . ASP A 1 87 ? -15.630 3.249 13.324 1.00 91.31 87 ASP A N 1
ATOM 623 C CA . ASP A 1 87 ? -15.299 4.671 13.416 1.00 91.31 87 ASP A CA 1
ATOM 624 C C . ASP A 1 87 ? -13.833 4.909 13.033 1.00 91.31 87 ASP A C 1
ATOM 626 O O . ASP A 1 87 ? -13.550 5.819 12.257 1.00 91.31 87 ASP A O 1
ATOM 630 N N . LYS A 1 88 ? -12.915 4.035 13.480 1.00 92.62 88 LYS A N 1
ATOM 631 C CA . LYS A 1 88 ? -11.496 4.069 13.077 1.00 92.62 88 LYS A CA 1
ATOM 632 C C . LYS A 1 88 ? -11.334 3.970 11.556 1.00 92.62 88 LYS A C 1
ATOM 634 O O . LYS A 1 88 ? -10.605 4.759 10.960 1.00 92.62 88 LYS A O 1
ATOM 639 N N . LEU A 1 89 ? -12.044 3.036 10.918 1.00 92.12 89 LEU A N 1
ATOM 640 C CA . LEU A 1 89 ? -12.009 2.860 9.463 1.00 92.12 89 LEU A CA 1
ATOM 641 C C . LEU A 1 89 ? -12.611 4.062 8.730 1.00 92.12 89 LEU A C 1
ATOM 643 O O . LEU A 1 89 ? -12.048 4.516 7.736 1.00 92.12 89 LEU A O 1
ATOM 647 N N . ALA A 1 90 ? -13.736 4.596 9.216 1.00 92.12 90 ALA A N 1
ATOM 648 C CA . ALA A 1 90 ? -14.361 5.773 8.621 1.00 92.12 90 ALA A CA 1
ATOM 649 C C . ALA A 1 90 ? -13.444 7.002 8.702 1.00 92.12 90 ALA A C 1
ATOM 651 O O . ALA A 1 90 ? -13.322 7.743 7.729 1.00 92.12 90 ALA A O 1
ATOM 652 N N . LEU A 1 91 ? -12.770 7.190 9.836 1.00 92.31 91 LEU A N 1
ATOM 653 C CA . LEU A 1 91 ? -11.809 8.265 10.054 1.00 92.31 91 LEU A CA 1
ATOM 654 C C . LEU A 1 91 ? -10.596 8.136 9.125 1.00 92.31 91 LEU A C 1
ATOM 656 O O . LEU A 1 91 ? -10.231 9.104 8.458 1.00 92.31 91 LEU A O 1
ATOM 660 N N . ALA A 1 92 ? -10.039 6.930 9.001 1.00 89.56 92 ALA A N 1
ATOM 661 C CA . ALA A 1 92 ? -8.943 6.653 8.081 1.00 89.56 92 ALA A CA 1
ATOM 662 C C . ALA A 1 92 ? -9.325 6.959 6.625 1.00 89.56 92 ALA A C 1
ATOM 664 O O . ALA A 1 92 ? -8.605 7.672 5.937 1.00 89.56 92 ALA A O 1
ATOM 665 N N . GLN A 1 93 ? -10.499 6.512 6.172 1.00 89.12 93 GLN A N 1
ATOM 666 C CA . GLN A 1 93 ? -10.979 6.774 4.810 1.00 89.12 93 GLN A CA 1
ATOM 667 C C . GLN A 1 93 ? -11.267 8.253 4.525 1.00 89.12 93 GLN A C 1
ATOM 669 O O . GLN A 1 93 ? -11.205 8.679 3.374 1.00 89.12 93 GLN A O 1
ATOM 674 N N . GLN A 1 94 ? -11.639 9.033 5.542 1.00 90.00 94 GLN A N 1
ATOM 675 C CA . GLN A 1 94 ? -11.954 10.453 5.374 1.00 90.00 94 GLN A CA 1
ATOM 676 C C . GLN A 1 94 ? -10.711 11.338 5.346 1.00 90.00 94 GLN A C 1
ATOM 678 O O . GLN A 1 94 ? -10.711 12.352 4.649 1.00 90.00 94 GLN A O 1
ATOM 683 N N . GLN A 1 95 ? -9.686 10.991 6.125 1.00 89.12 95 GLN A N 1
ATOM 684 C CA . GLN A 1 95 ? -8.539 11.871 6.342 1.00 89.12 95 GLN A CA 1
ATOM 6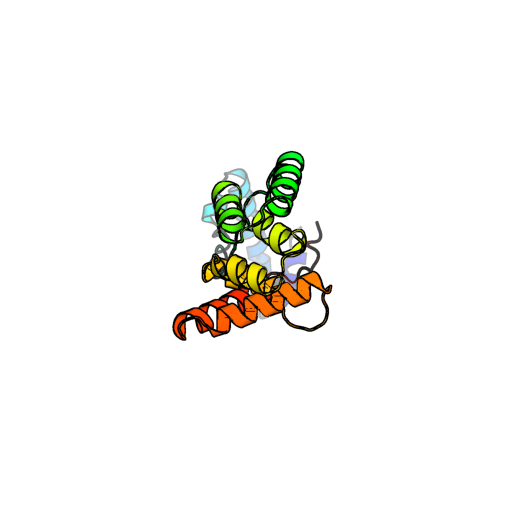85 C C . GLN A 1 95 ? -7.281 11.428 5.583 1.00 89.12 95 GLN A C 1
ATOM 687 O O . GLN A 1 95 ? -6.470 12.277 5.215 1.00 89.12 95 GLN A O 1
ATOM 692 N N . ILE A 1 96 ? -7.114 10.133 5.304 1.00 89.12 96 ILE A N 1
ATOM 693 C CA . ILE A 1 96 ? -5.930 9.609 4.616 1.00 89.12 96 ILE A CA 1
ATOM 694 C C . ILE A 1 96 ? -6.142 9.683 3.107 1.00 89.12 96 ILE A C 1
ATOM 696 O O . ILE A 1 96 ? -7.069 9.084 2.565 1.00 89.12 96 ILE A O 1
ATOM 700 N N . THR A 1 97 ? -5.262 10.411 2.420 1.00 87.19 97 THR A N 1
ATOM 701 C CA . THR A 1 97 ? -5.320 10.577 0.956 1.00 87.19 97 THR A CA 1
ATOM 702 C C . THR A 1 97 ? -4.124 9.972 0.224 1.00 87.19 97 THR A C 1
ATOM 704 O O . THR A 1 97 ? -4.160 9.874 -1.001 1.00 87.19 97 THR A O 1
ATOM 707 N N . SER A 1 98 ? -3.089 9.543 0.952 1.00 91.06 98 SER A N 1
ATOM 708 C CA . SER A 1 98 ? -1.871 8.957 0.394 1.00 91.06 98 SER A CA 1
ATOM 709 C C . SER A 1 98 ? -1.625 7.554 0.951 1.00 91.06 98 SER A C 1
ATOM 711 O O . SER A 1 98 ? -1.964 7.257 2.101 1.00 91.06 98 SER A O 1
ATOM 713 N N . LEU A 1 99 ? -1.009 6.687 0.140 1.00 90.06 99 LEU A N 1
ATOM 714 C CA . LEU A 1 99 ? -0.560 5.378 0.610 1.00 90.06 99 LEU A CA 1
ATOM 715 C C . LEU A 1 99 ? 0.592 5.530 1.608 1.00 90.06 99 LEU A C 1
ATOM 717 O O . LEU A 1 99 ? 0.682 4.712 2.511 1.00 90.06 99 LEU A O 1
ATOM 721 N N . THR A 1 100 ? 1.408 6.584 1.499 1.00 90.19 100 THR A N 1
ATOM 722 C CA . THR A 1 100 ? 2.450 6.925 2.484 1.00 90.19 100 THR A CA 1
ATOM 723 C C . THR A 1 100 ? 1.869 7.085 3.891 1.00 90.19 100 THR A C 1
ATOM 725 O O . THR A 1 100 ? 2.353 6.493 4.851 1.00 90.19 100 THR A O 1
ATOM 728 N N . ASP A 1 101 ? 0.805 7.873 4.037 1.00 90.94 101 ASP A N 1
ATOM 729 C CA . ASP A 1 101 ? 0.189 8.099 5.348 1.00 90.94 101 ASP A CA 1
ATOM 730 C C . ASP A 1 101 ? -0.528 6.842 5.844 1.00 90.94 101 ASP A C 1
ATOM 732 O O . ASP A 1 101 ? -0.489 6.535 7.034 1.00 90.94 101 ASP A O 1
ATOM 736 N N . PHE A 1 102 ? -1.147 6.086 4.932 1.00 93.25 102 PHE A N 1
ATOM 737 C CA . PHE A 1 102 ? -1.773 4.812 5.271 1.00 93.25 102 PHE A CA 1
ATOM 738 C C . PHE A 1 102 ? -0.740 3.791 5.759 1.00 93.25 102 PHE A C 1
ATOM 740 O O . PHE A 1 102 ? -0.960 3.127 6.765 1.00 93.25 102 PHE A O 1
ATOM 747 N N . SER A 1 103 ? 0.396 3.681 5.069 1.00 91.00 103 SER A N 1
ATOM 748 C CA . SER A 1 103 ? 1.474 2.753 5.397 1.00 91.00 103 SER A CA 1
ATOM 749 C C . SER A 1 103 ? 2.079 3.084 6.760 1.00 91.00 103 SER A C 1
ATOM 751 O O . SER A 1 103 ? 2.268 2.183 7.571 1.00 91.00 103 SER A O 1
ATOM 753 N N . ASN A 1 104 ? 2.292 4.371 7.051 1.00 91.25 104 ASN A N 1
ATOM 754 C CA . ASN A 1 104 ? 2.748 4.818 8.367 1.00 91.25 104 ASN A CA 1
ATOM 755 C C . ASN A 1 104 ? 1.711 4.505 9.451 1.00 91.25 104 ASN A C 1
ATOM 757 O O . ASN A 1 104 ? 2.059 3.982 10.505 1.00 91.25 104 ASN A O 1
ATOM 761 N N . LEU A 1 105 ? 0.424 4.725 9.171 1.00 93.25 105 LEU A N 1
ATOM 762 C CA . LEU A 1 105 ? -0.647 4.435 10.120 1.00 93.25 105 LEU A CA 1
ATOM 763 C C . LEU A 1 105 ? -0.723 2.946 10.481 1.00 93.25 105 LEU A C 1
ATOM 765 O O . LEU A 1 105 ? -0.957 2.624 11.642 1.00 93.25 105 LEU A O 1
ATOM 769 N N . LEU A 1 106 ? -0.491 2.035 9.528 1.00 92.38 106 LEU A N 1
ATOM 770 C CA . LEU A 1 106 ? -0.440 0.593 9.812 1.00 92.38 106 LEU A CA 1
ATOM 771 C C . LEU A 1 106 ? 0.678 0.220 10.800 1.00 92.38 106 LEU A C 1
ATOM 773 O O . LEU A 1 106 ? 0.558 -0.793 11.488 1.00 92.38 106 LEU A O 1
ATOM 777 N N . LEU A 1 107 ? 1.750 1.013 10.864 1.00 90.56 107 LEU A N 1
ATOM 778 C CA . LEU A 1 107 ? 2.869 0.803 11.782 1.00 90.56 107 LEU A CA 1
ATOM 779 C C . LEU A 1 107 ? 2.668 1.529 13.119 1.00 90.56 107 LEU A C 1
ATOM 781 O O . LEU A 1 107 ? 2.940 0.953 14.171 1.00 90.56 107 LEU A O 1
ATOM 785 N N . ASP A 1 108 ? 2.163 2.763 13.082 1.00 90.38 108 ASP A N 1
ATOM 786 C CA . ASP A 1 108 ? 2.125 3.660 14.240 1.00 90.38 108 ASP A CA 1
ATOM 787 C C . ASP A 1 108 ? 0.867 3.499 15.110 1.00 90.38 108 ASP A C 1
ATOM 789 O O . ASP A 1 108 ? 0.906 3.786 16.305 1.00 90.38 108 ASP A O 1
ATOM 793 N N . ALA A 1 109 ? -0.267 3.065 14.548 1.00 83.69 109 ALA A N 1
ATOM 794 C CA . ALA A 1 109 ? -1.574 3.167 15.213 1.00 83.69 109 ALA A CA 1
ATOM 795 C C . ALA A 1 109 ? -1.882 2.084 16.271 1.00 83.69 109 ALA A C 1
ATOM 797 O O . ALA A 1 109 ? -3.045 1.914 16.634 1.00 83.69 109 ALA A O 1
ATOM 798 N N . GLU A 1 110 ? -0.874 1.345 16.753 1.00 84.94 110 GLU A N 1
ATOM 799 C CA . GLU A 1 110 ? -0.997 0.260 17.752 1.00 84.94 110 GLU A CA 1
ATOM 800 C C . GLU A 1 110 ? -2.214 -0.671 17.527 1.00 84.94 110 GLU A C 1
ATOM 802 O O . GLU A 1 110 ? -2.865 -1.122 18.469 1.00 84.94 110 GLU A O 1
ATOM 807 N N . LEU A 1 111 ? -2.535 -0.966 16.262 1.00 88.50 111 LEU A N 1
ATOM 808 C CA . LEU A 1 111 ? -3.728 -1.729 15.890 1.00 88.50 111 LEU A CA 1
ATOM 809 C C . LEU A 1 111 ? -3.656 -3.168 16.422 1.00 88.50 111 LEU A C 1
ATOM 811 O O . LEU A 1 111 ? -2.622 -3.844 16.325 1.00 88.50 111 LEU A O 1
ATOM 815 N N . GLU A 1 112 ? -4.776 -3.678 16.935 1.00 90.44 112 GLU A N 1
ATOM 816 C CA . GLU A 1 112 ? -4.921 -5.110 17.223 1.00 90.44 112 GLU A CA 1
ATOM 817 C C . GLU A 1 112 ? -4.982 -5.922 15.915 1.00 90.44 112 GLU A C 1
ATOM 819 O O . GLU A 1 112 ? -5.261 -5.373 14.851 1.00 90.44 112 GLU A O 1
ATOM 824 N N . ASP A 1 113 ? -4.724 -7.234 15.959 1.00 89.88 113 ASP A N 1
ATOM 825 C CA . ASP A 1 113 ? -4.650 -8.065 14.740 1.00 89.88 113 ASP A CA 1
ATOM 826 C C . ASP A 1 113 ? -5.949 -8.034 13.911 1.00 89.88 113 ASP A C 1
ATOM 828 O O . ASP A 1 113 ? -5.901 -7.950 12.682 1.00 89.88 113 ASP A O 1
ATOM 832 N N . ASP A 1 114 ? -7.108 -8.030 14.576 1.00 90.75 114 ASP A N 1
ATOM 833 C CA . ASP A 1 114 ? -8.417 -7.942 13.919 1.00 90.75 114 ASP A CA 1
ATOM 834 C C . ASP A 1 114 ? -8.643 -6.565 13.270 1.00 90.75 114 ASP A C 1
ATOM 836 O O . ASP A 1 114 ? -9.235 -6.460 12.191 1.00 90.75 114 ASP A O 1
ATOM 840 N N . GLU A 1 115 ? -8.153 -5.499 13.910 1.00 92.38 115 GLU A N 1
ATOM 841 C CA . GLU A 1 115 ? -8.231 -4.140 13.376 1.00 92.38 115 GLU A CA 1
ATOM 842 C C . GLU A 1 115 ? -7.302 -3.996 12.174 1.00 92.38 115 GLU A C 1
ATOM 844 O O . GLU A 1 115 ? -7.733 -3.556 11.110 1.00 92.38 115 GLU A O 1
ATOM 849 N N . LEU A 1 116 ? -6.056 -4.448 12.306 1.00 93.50 116 LEU A N 1
ATOM 850 C CA . LEU A 1 116 ? -5.062 -4.447 11.240 1.00 93.50 116 LEU A CA 1
ATOM 851 C C . LEU A 1 116 ? -5.583 -5.175 9.996 1.00 93.50 116 LEU A C 1
ATOM 853 O O . LEU A 1 116 ? -5.505 -4.641 8.890 1.00 93.50 116 LEU A O 1
ATOM 857 N N . ALA A 1 117 ? -6.189 -6.353 10.167 1.00 93.19 117 ALA A N 1
ATOM 858 C CA . ALA A 1 117 ? -6.800 -7.093 9.067 1.00 93.19 117 ALA A CA 1
ATOM 859 C C . ALA A 1 117 ? -7.917 -6.293 8.372 1.00 93.19 117 ALA A C 1
ATOM 861 O O . ALA A 1 117 ? -8.023 -6.314 7.143 1.00 93.19 117 ALA A O 1
ATOM 862 N N . ALA A 1 118 ? -8.732 -5.557 9.132 1.00 94.06 118 ALA A N 1
ATOM 863 C CA . ALA A 1 118 ? -9.790 -4.719 8.579 1.00 94.06 118 ALA A CA 1
ATOM 864 C C . ALA A 1 118 ? -9.250 -3.486 7.836 1.00 94.06 118 ALA A C 1
ATOM 866 O O . ALA A 1 118 ? -9.798 -3.121 6.796 1.00 94.06 118 ALA A O 1
ATOM 867 N N . PHE A 1 119 ? -8.163 -2.880 8.318 1.00 94.62 119 PHE A N 1
ATOM 868 C CA . PHE A 1 119 ? -7.471 -1.797 7.616 1.00 94.62 119 PHE A CA 1
ATOM 869 C C . PHE A 1 119 ? -6.846 -2.293 6.310 1.00 94.62 119 PHE A C 1
ATOM 871 O O . PHE A 1 119 ? -7.095 -1.724 5.252 1.00 94.62 119 PHE A O 1
ATOM 878 N N . VAL A 1 120 ? -6.113 -3.407 6.344 1.00 94.38 120 VAL A N 1
ATOM 879 C CA . VAL A 1 120 ? -5.521 -4.017 5.142 1.00 94.38 120 VAL A CA 1
ATOM 880 C C . VAL A 1 120 ? -6.600 -4.432 4.131 1.00 94.38 120 VAL A C 1
ATOM 882 O O . VAL A 1 120 ? -6.374 -4.377 2.924 1.00 94.38 120 VAL A O 1
ATOM 885 N N . ALA A 1 121 ? -7.806 -4.789 4.583 1.00 93.56 121 ALA A N 1
ATOM 886 C CA . ALA A 1 121 ? -8.923 -5.094 3.691 1.00 93.56 121 ALA A CA 1
ATOM 887 C C . ALA A 1 121 ? -9.425 -3.889 2.871 1.00 93.56 121 ALA A C 1
ATOM 889 O O . ALA A 1 121 ? -10.096 -4.110 1.860 1.00 93.56 121 ALA A O 1
ATOM 890 N N . LEU A 1 122 ? -9.099 -2.651 3.269 1.00 92.19 122 LEU A N 1
ATOM 891 C CA . LEU A 1 122 ? -9.407 -1.439 2.500 1.00 92.19 122 LEU A CA 1
ATOM 892 C C . LEU A 1 122 ? -8.509 -1.262 1.272 1.00 92.19 122 LEU A C 1
ATOM 894 O O . LEU A 1 122 ? -8.877 -0.528 0.357 1.00 92.19 122 LEU A O 1
ATOM 898 N N . LEU A 1 123 ? -7.350 -1.920 1.253 1.00 92.56 123 LEU A N 1
ATOM 899 C CA . LEU A 1 123 ? -6.380 -1.808 0.173 1.00 92.56 123 LEU A CA 1
ATOM 900 C C . LEU A 1 123 ? -6.843 -2.589 -1.058 1.00 92.56 123 LEU A C 1
ATOM 902 O O . LEU A 1 123 ? -7.307 -3.733 -0.968 1.00 92.56 123 LEU A O 1
ATOM 906 N N . GLY A 1 124 ? -6.693 -1.969 -2.223 1.00 90.44 124 GLY A N 1
ATOM 907 C CA . GLY A 1 124 ? -6.870 -2.621 -3.506 1.00 90.44 124 GLY A CA 1
ATOM 908 C C . GLY A 1 124 ? -5.631 -3.426 -3.916 1.00 90.44 124 GLY A C 1
ATOM 909 O O . GLY A 1 124 ? -4.597 -3.415 -3.243 1.00 90.44 124 GLY A O 1
ATOM 910 N N . PRO A 1 125 ? -5.707 -4.152 -5.046 1.00 89.88 125 PRO A N 1
ATOM 911 C CA . PRO A 1 125 ? -4.599 -4.976 -5.524 1.00 89.88 125 PRO A CA 1
ATOM 912 C C . PRO A 1 125 ? -3.308 -4.175 -5.745 1.00 89.88 125 PRO A C 1
ATOM 914 O O . PRO A 1 125 ? -2.221 -4.652 -5.436 1.00 89.88 125 PRO A O 1
ATOM 917 N N . ALA A 1 126 ? -3.414 -2.950 -6.264 1.00 88.12 126 ALA A N 1
ATOM 918 C CA . ALA A 1 126 ? -2.250 -2.125 -6.565 1.00 88.12 126 ALA A CA 1
ATOM 919 C C . ALA A 1 126 ? -1.529 -1.669 -5.288 1.00 88.12 126 ALA A C 1
ATOM 921 O O . ALA A 1 126 ? -0.308 -1.793 -5.210 1.00 88.12 126 ALA A O 1
ATOM 922 N N . GLU A 1 127 ? -2.270 -1.216 -4.271 1.00 91.00 127 GLU A N 1
ATOM 923 C CA . GLU A 1 127 ? -1.672 -0.847 -2.988 1.00 91.00 127 GLU A CA 1
ATOM 924 C C . GLU A 1 127 ? -1.086 -2.068 -2.266 1.00 91.00 127 GLU A C 1
ATOM 926 O O . GLU A 1 127 ? 0.005 -1.984 -1.707 1.00 91.00 127 GLU A O 1
ATOM 931 N N . LEU A 1 128 ? -1.758 -3.225 -2.329 1.00 93.06 128 LEU A N 1
ATOM 932 C CA . LEU A 1 128 ? -1.231 -4.475 -1.771 1.00 93.06 128 LEU A CA 1
ATOM 933 C C . LEU A 1 128 ? 0.096 -4.875 -2.425 1.00 93.06 128 LEU A C 1
ATOM 935 O O . LEU A 1 128 ? 1.011 -5.285 -1.718 1.00 93.06 128 LEU A O 1
ATOM 939 N N . ALA A 1 129 ? 0.232 -4.723 -3.746 1.00 91.12 129 ALA A N 1
ATOM 940 C CA . ALA A 1 129 ? 1.485 -5.006 -4.446 1.00 91.12 129 ALA A CA 1
ATOM 941 C C . ALA A 1 129 ? 2.614 -4.065 -4.007 1.00 91.12 129 ALA A C 1
ATOM 943 O O . ALA A 1 129 ? 3.736 -4.515 -3.776 1.00 91.12 129 ALA A O 1
ATOM 944 N N . ALA A 1 130 ? 2.310 -2.772 -3.860 1.00 90.56 130 ALA A N 1
ATOM 945 C CA . ALA A 1 130 ? 3.275 -1.773 -3.417 1.00 90.56 130 ALA A CA 1
ATOM 946 C C . ALA A 1 130 ? 3.763 -2.037 -1.986 1.00 90.56 130 ALA A C 1
ATOM 948 O O . ALA A 1 130 ? 4.969 -2.048 -1.742 1.00 90.56 130 ALA A O 1
ATOM 949 N N . LEU A 1 131 ? 2.848 -2.314 -1.052 1.00 91.44 131 LEU A N 1
ATOM 950 C CA . LEU A 1 131 ? 3.218 -2.594 0.337 1.00 91.44 131 LEU A CA 1
ATOM 951 C C . LEU A 1 131 ? 3.896 -3.958 0.506 1.00 91.44 131 LEU A C 1
ATOM 953 O O . LEU A 1 131 ? 4.808 -4.078 1.317 1.00 91.44 131 LEU A O 1
ATOM 957 N N . HIS A 1 132 ? 3.507 -4.972 -0.272 1.00 91.44 132 HIS A N 1
ATOM 958 C CA . HIS A 1 132 ? 4.166 -6.281 -0.242 1.00 91.44 132 HIS A CA 1
ATOM 959 C C . HIS A 1 132 ? 5.611 -6.222 -0.757 1.00 91.44 132 HIS A C 1
ATOM 961 O O . HIS A 1 132 ? 6.469 -6.950 -0.266 1.00 91.44 132 HIS A O 1
ATOM 967 N N . ALA A 1 133 ? 5.898 -5.336 -1.717 1.00 89.12 133 ALA A N 1
ATOM 968 C CA . ALA A 1 133 ? 7.265 -5.075 -2.165 1.00 89.12 133 ALA A CA 1
ATOM 969 C C . ALA A 1 133 ? 8.103 -4.319 -1.120 1.00 89.12 133 ALA A C 1
ATOM 971 O O . ALA A 1 133 ? 9.319 -4.494 -1.082 1.00 89.12 133 ALA A O 1
ATOM 972 N N . LEU A 1 134 ? 7.466 -3.473 -0.301 1.00 85.81 134 LEU A N 1
ATOM 973 C CA . LEU A 1 134 ? 8.128 -2.679 0.736 1.00 85.81 134 LEU A CA 1
ATOM 974 C C . LEU A 1 134 ? 8.434 -3.502 1.997 1.00 85.81 134 LEU A C 1
ATOM 976 O O . LEU A 1 134 ? 9.515 -3.365 2.562 1.00 85.81 134 LEU A O 1
ATOM 980 N N . TRP A 1 135 ? 7.502 -4.364 2.409 1.00 85.56 135 TRP A N 1
ATOM 981 C CA . TRP A 1 135 ? 7.628 -5.224 3.587 1.00 85.56 135 TRP A CA 1
ATOM 982 C C . TRP A 1 135 ? 7.476 -6.699 3.206 1.00 85.56 135 TRP A C 1
ATOM 984 O O . TRP A 1 135 ? 6.391 -7.275 3.365 1.00 85.56 135 TRP A O 1
ATOM 994 N N . PRO A 1 136 ? 8.545 -7.325 2.685 1.00 76.25 136 PRO A N 1
ATOM 995 C CA . PRO A 1 136 ? 8.545 -8.759 2.450 1.00 76.25 136 PRO A CA 1
ATOM 996 C C . PRO A 1 136 ? 8.400 -9.519 3.780 1.00 76.25 136 PRO A C 1
ATOM 998 O O . PRO A 1 136 ? 8.942 -9.123 4.809 1.00 76.25 136 PRO A O 1
ATOM 1001 N N . ASP A 1 137 ? 7.673 -10.637 3.767 1.00 78.44 137 ASP A N 1
ATOM 1002 C CA . ASP A 1 137 ? 7.527 -11.524 4.933 1.00 78.44 137 ASP A CA 1
ATOM 1003 C C . ASP A 1 137 ? 8.768 -12.429 5.068 1.00 78.44 137 ASP A C 1
ATOM 1005 O O . ASP A 1 137 ? 8.704 -13.639 4.852 1.00 78.44 137 ASP A O 1
ATOM 1009 N N . ASP A 1 138 ? 9.932 -11.826 5.330 1.00 71.12 138 ASP A N 1
ATOM 1010 C CA . ASP A 1 138 ? 11.238 -12.504 5.362 1.00 71.12 138 ASP A CA 1
ATOM 1011 C C . ASP A 1 138 ? 11.845 -12.650 6.772 1.00 71.12 138 ASP A C 1
ATOM 1013 O O . ASP A 1 138 ? 13.012 -13.003 6.925 1.00 71.12 138 ASP A O 1
ATOM 1017 N N . GLU A 1 139 ? 11.035 -12.446 7.815 1.00 68.81 139 GLU A N 1
ATOM 1018 C CA . GLU A 1 139 ? 11.418 -12.507 9.237 1.00 68.81 139 GLU A CA 1
ATOM 1019 C C . GLU A 1 139 ? 12.484 -11.477 9.679 1.00 68.81 139 GLU A C 1
ATOM 1021 O O . GLU A 1 139 ? 12.908 -11.516 10.836 1.00 68.81 139 GLU A O 1
ATOM 1026 N N . THR A 1 140 ? 12.898 -10.531 8.822 1.00 66.19 140 THR A N 1
ATOM 1027 C CA . THR A 1 140 ? 13.994 -9.589 9.136 1.00 66.19 140 THR A CA 1
ATOM 1028 C C . THR A 1 140 ? 13.567 -8.225 9.699 1.00 66.19 140 THR A C 1
ATOM 1030 O O . THR A 1 140 ? 14.425 -7.486 10.184 1.00 66.19 140 THR A O 1
ATOM 1033 N N . GLY A 1 141 ? 12.270 -7.900 9.682 1.00 64.19 141 GLY A N 1
ATOM 1034 C CA . GLY A 1 141 ? 11.729 -6.598 10.104 1.00 64.19 141 GLY A CA 1
ATOM 1035 C C . GLY A 1 141 ? 11.462 -6.429 11.606 1.00 64.19 141 GLY A C 1
ATOM 1036 O O . GLY A 1 141 ? 11.594 -7.355 12.413 1.00 64.19 141 GLY A O 1
ATOM 1037 N N . GLU A 1 142 ? 11.035 -5.225 11.991 1.00 72.75 142 GLU A N 1
ATOM 1038 C CA . GLU A 1 142 ? 10.549 -4.949 13.348 1.00 72.75 142 GLU A CA 1
ATOM 1039 C C . GLU A 1 142 ? 9.210 -5.656 13.633 1.00 72.75 142 GLU A C 1
ATOM 1041 O O . GLU A 1 142 ? 8.498 -6.087 12.729 1.00 72.75 142 GLU A O 1
ATOM 1046 N N . THR A 1 143 ? 8.815 -5.774 14.909 1.00 83.12 143 THR A N 1
ATOM 1047 C CA . THR A 1 143 ? 7.588 -6.522 15.273 1.00 83.12 143 THR A CA 1
ATOM 1048 C C . THR A 1 143 ? 6.335 -5.955 14.592 1.00 83.12 143 THR A C 1
ATOM 1050 O O . THR A 1 143 ? 5.468 -6.727 14.186 1.00 83.12 143 THR A O 1
ATOM 1053 N N . ALA A 1 144 ? 6.239 -4.629 14.448 1.00 84.88 144 ALA A N 1
ATOM 1054 C CA . ALA A 1 144 ? 5.126 -3.980 13.757 1.00 84.88 144 ALA A CA 1
ATOM 1055 C C . ALA A 1 144 ? 5.155 -4.254 12.244 1.00 84.88 144 ALA A C 1
ATOM 1057 O O . ALA A 1 144 ? 4.148 -4.678 11.684 1.00 84.88 144 ALA A O 1
ATOM 1058 N N . GLU A 1 145 ? 6.318 -4.111 11.604 1.00 87.31 145 GLU A N 1
ATOM 1059 C CA . GLU A 1 145 ? 6.501 -4.396 10.175 1.00 87.31 145 GLU A CA 1
ATOM 1060 C C . GLU A 1 145 ? 6.182 -5.856 9.845 1.00 87.31 145 GLU A C 1
ATOM 1062 O O . GLU A 1 145 ? 5.441 -6.122 8.905 1.00 87.31 145 GLU A O 1
ATOM 1067 N N . LEU A 1 146 ? 6.647 -6.806 10.663 1.00 88.50 146 LEU A N 1
ATOM 1068 C CA . LEU A 1 146 ? 6.350 -8.231 10.500 1.00 88.50 146 LEU A CA 1
ATOM 1069 C C . LEU A 1 146 ? 4.856 -8.534 10.653 1.00 88.50 146 LEU A C 1
ATOM 1071 O O . LEU A 1 146 ? 4.307 -9.343 9.904 1.00 88.50 146 LEU A O 1
ATOM 1075 N N . ARG A 1 147 ? 4.172 -7.899 11.617 1.00 90.12 147 ARG A N 1
ATOM 1076 C CA . ARG A 1 147 ? 2.713 -8.042 11.770 1.00 90.12 147 ARG A CA 1
ATOM 1077 C C . ARG A 1 147 ? 1.983 -7.514 10.536 1.00 90.12 147 ARG A C 1
ATOM 1079 O O . ARG A 1 147 ? 1.104 -8.202 10.016 1.00 90.12 147 ARG A O 1
ATOM 1086 N N . THR A 1 148 ? 2.380 -6.347 10.037 1.00 90.81 148 THR A N 1
ATOM 1087 C CA . THR A 1 148 ? 1.798 -5.726 8.842 1.00 90.81 148 THR A CA 1
ATOM 1088 C C . THR A 1 148 ? 2.070 -6.545 7.580 1.00 90.81 148 THR A C 1
ATOM 1090 O O . THR A 1 148 ? 1.131 -6.836 6.839 1.00 90.81 148 THR A O 1
ATOM 1093 N N . ALA A 1 149 ? 3.303 -7.015 7.375 1.00 91.81 149 ALA A N 1
ATOM 1094 C CA . ALA A 1 149 ? 3.681 -7.893 6.268 1.00 91.81 149 ALA A CA 1
ATOM 1095 C C . ALA A 1 149 ? 2.832 -9.171 6.251 1.00 91.81 149 ALA A C 1
ATOM 1097 O O . ALA A 1 149 ? 2.254 -9.531 5.224 1.00 91.81 149 ALA A O 1
ATOM 1098 N N . ARG A 1 150 ? 2.656 -9.817 7.412 1.00 91.69 150 ARG A N 1
ATOM 1099 C CA . ARG A 1 150 ? 1.801 -11.007 7.547 1.00 91.69 150 ARG A CA 1
ATOM 1100 C C . ARG A 1 150 ? 0.338 -10.718 7.234 1.00 91.69 150 ARG A C 1
ATOM 1102 O O . ARG A 1 150 ? -0.300 -11.521 6.554 1.00 91.69 150 ARG A O 1
ATOM 1109 N N . ALA A 1 151 ? -0.199 -9.591 7.700 1.00 93.31 151 ALA A N 1
ATOM 1110 C CA . ALA A 1 151 ? -1.574 -9.195 7.405 1.00 93.31 151 ALA A CA 1
ATOM 1111 C C . ALA A 1 151 ? -1.786 -8.945 5.900 1.00 93.31 151 ALA A C 1
ATOM 1113 O O . ALA A 1 151 ? -2.789 -9.390 5.337 1.00 93.31 151 ALA A O 1
ATOM 1114 N N . ILE A 1 152 ? -0.820 -8.307 5.229 1.00 94.06 152 ILE A N 1
ATOM 1115 C CA . ILE A 1 152 ? -0.823 -8.101 3.773 1.00 94.06 152 ILE A CA 1
ATOM 1116 C C . ILE A 1 152 ? -0.780 -9.445 3.041 1.00 94.06 152 ILE A C 1
ATOM 1118 O O . ILE A 1 152 ? -1.648 -9.711 2.210 1.00 94.06 152 ILE A O 1
ATOM 1122 N N . THR A 1 153 ? 0.158 -10.330 3.383 1.00 92.81 153 THR A N 1
ATOM 1123 C CA . THR A 1 153 ? 0.274 -11.667 2.775 1.00 92.81 153 THR A CA 1
ATOM 1124 C C . THR A 1 153 ? -1.009 -12.481 2.960 1.00 92.81 153 THR A C 1
ATOM 1126 O O . THR A 1 153 ? -1.523 -13.076 2.009 1.00 92.81 153 THR A O 1
ATOM 1129 N N . ALA A 1 154 ? -1.594 -12.456 4.162 1.00 92.75 154 ALA A N 1
ATOM 1130 C CA . ALA A 1 154 ? -2.871 -13.106 4.436 1.00 92.75 154 ALA A CA 1
ATOM 1131 C C . ALA A 1 154 ? -4.000 -12.527 3.572 1.00 92.75 154 ALA A C 1
ATOM 1133 O O . ALA A 1 154 ? -4.812 -13.279 3.030 1.00 92.75 154 ALA A O 1
ATOM 1134 N N . ARG A 1 155 ? -4.038 -11.203 3.382 1.00 93.69 155 ARG A N 1
ATOM 1135 C CA . ARG A 1 155 ? -5.024 -10.560 2.509 1.00 93.69 155 ARG A CA 1
ATOM 1136 C C . ARG A 1 155 ? -4.848 -10.976 1.053 1.00 93.69 155 ARG A C 1
ATOM 1138 O O . ARG A 1 155 ? -5.849 -11.316 0.422 1.00 93.69 155 ARG A O 1
ATOM 1145 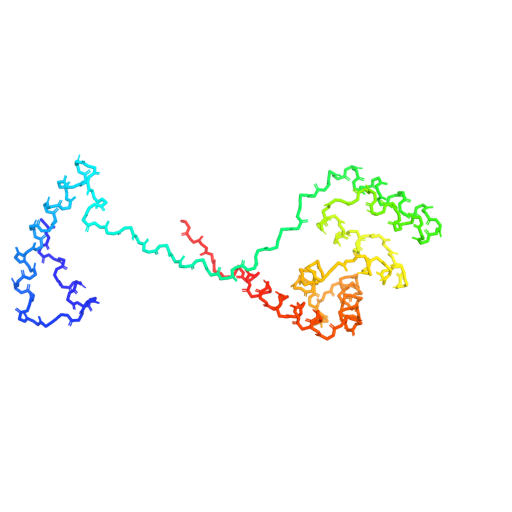N N . ILE A 1 156 ? -3.623 -11.004 0.534 1.00 93.00 156 ILE A N 1
ATOM 1146 C CA . ILE A 1 156 ? -3.327 -11.427 -0.844 1.00 93.00 156 ILE A CA 1
ATOM 1147 C C . ILE A 1 156 ? -3.834 -12.854 -1.088 1.00 93.00 156 ILE A C 1
ATOM 1149 O O . ILE A 1 156 ? -4.511 -13.100 -2.085 1.00 93.00 156 ILE A O 1
ATOM 1153 N N . ALA A 1 157 ? -3.635 -13.765 -0.132 1.00 91.62 157 ALA A N 1
ATOM 1154 C CA . ALA A 1 157 ? -4.107 -15.149 -0.227 1.00 91.62 157 ALA A CA 1
ATOM 1155 C C . ALA A 1 157 ? -5.644 -15.293 -0.301 1.00 91.62 157 ALA A C 1
ATOM 1157 O O . ALA A 1 157 ? -6.148 -16.326 -0.742 1.00 91.62 157 ALA A O 1
ATOM 1158 N N . THR A 1 158 ? -6.402 -14.273 0.119 1.00 93.19 158 THR A N 1
ATOM 1159 C CA . THR A 1 158 ? -7.876 -14.251 0.021 1.00 93.19 158 THR A CA 1
ATOM 1160 C C . THR A 1 158 ? -8.400 -13.642 -1.281 1.00 93.19 158 THR A C 1
ATOM 1162 O O . THR A 1 158 ? -9.610 -13.667 -1.521 1.00 93.19 158 THR A O 1
ATOM 1165 N N . LEU A 1 159 ? -7.529 -13.063 -2.114 1.00 89.69 159 LEU A N 1
ATOM 1166 C CA . LEU A 1 159 ? -7.925 -12.495 -3.400 1.00 89.69 159 LEU A CA 1
ATOM 1167 C C . LEU A 1 159 ? -8.290 -13.598 -4.408 1.00 89.69 159 LEU A C 1
ATOM 1169 O O . LEU A 1 159 ? -7.815 -14.733 -4.306 1.00 89.69 159 LEU A O 1
ATOM 1173 N N . PRO A 1 160 ? -9.116 -13.285 -5.423 1.00 89.31 160 PRO A N 1
ATOM 1174 C CA . PRO A 1 160 ? -9.298 -14.171 -6.563 1.00 89.31 160 PRO A CA 1
ATOM 1175 C C . PRO A 1 160 ? -7.945 -14.532 -7.189 1.00 89.31 160 PRO A C 1
ATOM 1177 O O . PRO A 1 160 ? -7.080 -13.674 -7.332 1.00 89.31 160 PRO A O 1
ATOM 1180 N N . GLY A 1 161 ? -7.782 -15.783 -7.628 1.00 85.19 161 GLY A N 1
ATOM 1181 C CA . GLY A 1 161 ? -6.537 -16.279 -8.232 1.00 85.19 161 GLY A CA 1
ATOM 1182 C C . GLY A 1 161 ? -5.849 -15.349 -9.251 1.00 85.19 161 GLY A C 1
ATOM 1183 O O . GLY A 1 161 ? -4.635 -15.184 -9.139 1.00 85.19 161 GLY A O 1
ATOM 1184 N N . PRO A 1 162 ? -6.556 -14.719 -10.217 1.00 86.69 162 PRO A N 1
ATOM 1185 C CA . PRO A 1 162 ? -5.912 -13.786 -11.146 1.00 86.69 162 PRO A CA 1
ATOM 1186 C C . PRO A 1 162 ? -5.394 -12.511 -10.465 1.00 86.69 162 PRO A C 1
ATOM 1188 O O . PRO A 1 162 ? -4.334 -12.020 -10.843 1.00 86.69 162 PRO A O 1
ATOM 1191 N N . ASP A 1 163 ? -6.101 -12.005 -9.453 1.00 86.50 163 ASP A N 1
ATOM 1192 C CA . ASP A 1 163 ? -5.702 -10.799 -8.725 1.00 86.50 163 ASP A CA 1
ATOM 1193 C C . ASP A 1 163 ? -4.498 -11.098 -7.827 1.00 86.50 163 ASP A C 1
ATOM 1195 O O . ASP A 1 163 ? -3.525 -10.355 -7.855 1.00 86.50 163 ASP A O 1
ATOM 1199 N N . ALA A 1 164 ? -4.506 -12.224 -7.103 1.00 88.31 164 ALA A N 1
ATOM 1200 C CA . ALA A 1 164 ? -3.371 -12.647 -6.278 1.00 88.31 164 ALA A CA 1
ATOM 1201 C C . ALA A 1 164 ? -2.083 -12.809 -7.109 1.00 88.31 164 ALA A C 1
ATOM 1203 O O . ALA A 1 164 ? -1.044 -12.254 -6.760 1.00 88.31 164 ALA A O 1
ATOM 1204 N N . GLN A 1 165 ? -2.170 -13.489 -8.259 1.00 88.25 165 GLN A N 1
ATOM 1205 C CA . GLN A 1 165 ? -1.034 -13.657 -9.176 1.00 88.25 165 GLN A CA 1
ATOM 1206 C C . GLN A 1 165 ? -0.523 -12.323 -9.722 1.00 88.25 165 GLN A C 1
ATOM 1208 O O . GLN A 1 165 ? 0.683 -12.134 -9.879 1.00 88.25 165 GLN A O 1
ATOM 1213 N N . TRP A 1 166 ? -1.435 -11.397 -10.031 1.00 91.00 166 TRP A N 1
ATOM 1214 C CA . TRP A 1 166 ? -1.058 -10.066 -10.486 1.00 91.00 166 TRP A CA 1
ATOM 1215 C C . TRP A 1 166 ? -0.326 -9.289 -9.389 1.00 91.00 166 TRP A C 1
ATOM 1217 O O . TRP A 1 166 ? 0.711 -8.692 -9.672 1.00 91.00 166 TRP A O 1
ATOM 1227 N N . VAL A 1 167 ? -0.823 -9.340 -8.149 1.00 90.19 167 VAL A N 1
ATOM 1228 C CA . VAL A 1 167 ? -0.212 -8.662 -6.998 1.00 90.19 167 VAL A CA 1
ATOM 1229 C C . VAL A 1 167 ? 1.202 -9.176 -6.746 1.00 90.19 167 VAL A C 1
ATOM 1231 O O . VAL A 1 167 ? 2.125 -8.373 -6.654 1.00 90.19 167 VAL A O 1
ATOM 1234 N N . GLU A 1 168 ? 1.398 -10.496 -6.707 1.00 89.44 168 GLU A N 1
ATOM 1235 C CA . GLU A 1 168 ? 2.722 -11.105 -6.514 1.00 89.44 168 GLU A CA 1
ATOM 1236 C C . GLU A 1 168 ? 3.700 -10.715 -7.633 1.00 89.44 168 GLU A C 1
ATOM 1238 O O . GLU A 1 168 ? 4.843 -10.337 -7.374 1.00 89.44 168 GLU A O 1
ATOM 1243 N N . ALA A 1 169 ? 3.249 -10.753 -8.892 1.00 87.88 169 ALA A N 1
ATOM 1244 C CA . ALA A 1 169 ? 4.079 -10.379 -10.033 1.00 87.88 169 ALA A CA 1
ATOM 1245 C C . ALA A 1 169 ? 4.442 -8.885 -10.030 1.00 87.88 169 ALA A C 1
ATOM 1247 O O . ALA A 1 169 ? 5.572 -8.525 -10.368 1.00 87.88 169 ALA A O 1
ATOM 1248 N N . ALA A 1 170 ? 3.499 -8.014 -9.662 1.00 88.06 170 ALA A N 1
ATOM 1249 C CA . ALA A 1 170 ? 3.726 -6.578 -9.550 1.00 88.06 170 ALA A CA 1
ATOM 1250 C C . ALA A 1 170 ? 4.680 -6.255 -8.390 1.00 88.06 170 ALA A C 1
ATOM 1252 O O . ALA A 1 170 ? 5.634 -5.503 -8.587 1.00 88.06 170 ALA A O 1
ATOM 1253 N N . ALA A 1 171 ? 4.491 -6.881 -7.226 1.00 87.94 171 ALA A N 1
ATOM 1254 C CA . ALA A 1 171 ? 5.370 -6.717 -6.073 1.00 87.94 171 ALA A CA 1
ATOM 1255 C C . ALA A 1 171 ? 6.808 -7.160 -6.385 1.00 87.94 171 ALA A C 1
ATOM 1257 O O . ALA A 1 171 ? 7.756 -6.433 -6.101 1.00 87.94 171 ALA A O 1
ATOM 1258 N N . ALA A 1 172 ? 6.983 -8.305 -7.055 1.00 87.06 172 ALA A N 1
ATOM 1259 C CA . ALA A 1 172 ? 8.302 -8.788 -7.460 1.00 87.06 172 ALA A CA 1
ATOM 1260 C C . ALA A 1 172 ? 9.016 -7.827 -8.426 1.00 87.06 172 ALA A C 1
ATOM 1262 O O . ALA A 1 172 ? 10.232 -7.659 -8.338 1.00 87.06 172 ALA A O 1
ATOM 1263 N N . LYS A 1 173 ? 8.275 -7.186 -9.342 1.00 86.25 173 LYS A N 1
ATOM 1264 C CA . LYS A 1 173 ? 8.828 -6.156 -10.234 1.00 86.25 173 LYS A CA 1
ATOM 1265 C C . LYS A 1 173 ? 9.236 -4.899 -9.467 1.00 86.25 173 LYS A C 1
ATOM 1267 O O . LYS A 1 173 ? 10.338 -4.411 -9.689 1.00 86.25 173 LYS A O 1
ATOM 1272 N N . LEU A 1 174 ? 8.389 -4.422 -8.553 1.00 84.56 174 LEU A N 1
ATOM 1273 C CA . LEU A 1 174 ? 8.680 -3.253 -7.718 1.00 84.56 174 LEU A CA 1
ATOM 1274 C C . LEU A 1 174 ? 9.910 -3.492 -6.829 1.00 84.56 174 LEU A C 1
ATOM 1276 O O . LEU A 1 174 ? 10.811 -2.661 -6.798 1.00 84.56 174 LEU A O 1
ATOM 1280 N N . ALA A 1 175 ? 10.017 -4.661 -6.191 1.00 81.56 175 ALA A N 1
ATOM 1281 C CA . ALA A 1 175 ? 11.163 -5.013 -5.349 1.00 81.56 175 ALA A CA 1
ATOM 1282 C C . ALA A 1 175 ? 12.495 -5.052 -6.127 1.00 81.56 175 ALA A C 1
ATOM 1284 O O . ALA A 1 175 ? 13.533 -4.674 -5.594 1.00 81.56 175 ALA A O 1
ATOM 1285 N N . GLN A 1 176 ? 12.474 -5.457 -7.404 1.00 74.62 176 GLN A N 1
ATOM 1286 C CA . GLN A 1 176 ? 13.659 -5.445 -8.276 1.00 74.62 176 GLN A CA 1
ATOM 1287 C C . GLN A 1 176 ? 14.102 -4.030 -8.679 1.00 74.62 176 GLN A C 1
ATOM 1289 O O . GLN A 1 176 ? 15.255 -3.841 -9.056 1.00 74.62 176 GLN A O 1
ATOM 1294 N N . GLN A 1 177 ? 13.202 -3.045 -8.622 1.00 65.00 177 GLN A N 1
ATOM 1295 C CA . GLN A 1 177 ? 13.504 -1.640 -8.919 1.00 65.00 177 GLN A CA 1
ATOM 1296 C C . GLN A 1 177 ? 13.983 -0.871 -7.681 1.00 65.00 177 GLN A C 1
ATOM 1298 O O . GLN A 1 177 ? 14.670 0.139 -7.817 1.00 65.00 177 GLN A O 1
ATOM 1303 N N . SER A 1 178 ? 13.659 -1.369 -6.487 1.00 52.41 178 SER A N 1
ATOM 1304 C CA . SER A 1 178 ? 14.065 -0.805 -5.200 1.00 52.41 178 SER A CA 1
ATOM 1305 C C . SER A 1 178 ? 15.489 -1.178 -4.764 1.00 52.41 178 SER A C 1
ATOM 1307 O O . SER A 1 178 ? 15.830 -0.867 -3.630 1.00 52.41 178 SER A O 1
ATOM 1309 N N . ASP A 1 179 ? 16.317 -1.819 -5.606 1.00 38.88 179 ASP A N 1
ATOM 1310 C CA . ASP A 1 179 ? 17.743 -2.085 -5.330 1.00 38.88 179 ASP A CA 1
ATOM 1311 C C . ASP A 1 179 ? 18.623 -0.904 -5.802 1.00 38.88 179 ASP A C 1
ATOM 1313 O O . ASP A 1 179 ? 18.915 -0.786 -6.997 1.00 38.88 179 ASP A O 1
ATOM 1317 N N . PRO A 1 180 ? 19.077 0.002 -4.908 1.00 38.66 180 PRO A N 1
ATOM 1318 C CA . PRO A 1 180 ? 19.865 1.166 -5.254 1.00 38.66 180 PRO A CA 1
ATOM 1319 C C . PRO A 1 180 ? 21.291 0.975 -4.711 1.00 38.66 180 PRO A C 1
ATOM 1321 O O . PRO A 1 180 ? 21.779 1.778 -3.920 1.00 38.66 180 PRO A O 1
ATOM 1324 N N . LEU A 1 181 ? 21.981 -0.104 -5.097 1.00 32.28 181 LEU A N 1
ATOM 1325 C CA . LEU A 1 181 ? 23.425 -0.259 -4.848 1.00 32.28 181 LEU A CA 1
ATOM 1326 C C . LEU A 1 181 ? 24.297 -0.050 -6.094 1.00 32.28 181 LEU A C 1
ATOM 1328 O O . LEU A 1 181 ? 25.444 -0.495 -6.145 1.00 32.28 181 LEU A O 1
ATOM 1332 N N . CYS A 1 182 ? 23.815 0.722 -7.070 1.00 28.06 182 CYS A N 1
ATOM 1333 C CA . CYS A 1 182 ? 24.691 1.390 -8.033 1.00 28.06 182 CYS A CA 1
ATOM 1334 C C . CYS A 1 182 ? 24.613 2.910 -7.833 1.00 28.06 182 CYS A C 1
ATOM 1336 O O . CYS A 1 182 ? 23.613 3.518 -8.216 1.00 28.06 182 CYS A O 1
ATOM 1338 N N . PRO A 1 183 ? 25.643 3.550 -7.244 1.00 32.00 183 PRO A N 1
ATOM 1339 C CA . PRO A 1 183 ? 25.693 4.999 -7.182 1.00 32.00 183 PRO A CA 1
ATOM 1340 C C . PRO A 1 183 ? 25.800 5.540 -8.609 1.00 32.00 183 PRO A C 1
ATOM 1342 O O . PRO A 1 183 ? 26.747 5.226 -9.335 1.00 32.00 183 PRO A O 1
ATOM 1345 N N . VAL A 1 184 ? 24.836 6.373 -8.995 1.00 38.50 184 VAL A N 1
ATOM 1346 C CA . VAL A 1 184 ? 25.018 7.336 -10.080 1.00 38.50 184 VAL A CA 1
ATOM 1347 C C . VAL A 1 184 ? 26.156 8.250 -9.631 1.00 38.50 184 VAL A C 1
ATOM 1349 O O . VAL A 1 184 ? 26.004 9.038 -8.701 1.00 38.50 184 VAL A O 1
ATOM 1352 N N . GLN A 1 185 ? 27.336 8.045 -10.210 1.00 33.28 185 GLN A N 1
ATOM 1353 C CA . GLN A 1 185 ? 28.459 8.956 -10.052 1.00 33.28 185 GLN A CA 1
ATOM 1354 C C . GLN A 1 185 ? 28.208 10.154 -10.969 1.00 33.28 185 GLN A C 1
ATOM 1356 O O . GLN A 1 185 ? 28.331 10.018 -12.187 1.00 33.28 185 GLN A O 1
ATOM 1361 N N . ASP A 1 186 ? 27.833 11.283 -10.370 1.00 39.97 186 ASP A N 1
ATOM 1362 C CA . ASP A 1 186 ? 28.087 12.615 -10.933 1.00 39.97 186 ASP A CA 1
ATOM 1363 C C . ASP A 1 186 ? 29.564 13.004 -10.734 1.00 39.97 186 ASP A C 1
ATOM 1365 O O . ASP A 1 186 ? 30.132 12.683 -9.659 1.00 39.97 186 ASP A O 1
#

Foldseek 3Di:
DCQVVLVVVCVVVVDDPVCSVVCSVCVVVVVVVCVVCVVVVNNCVVDPDPPPPPPDPQPDDFQDDDDDPVLLVVLLVVLLVDPDLVVNLVSCVVRPDGNVSLVVCLQPNPDDLVSLLVSLLVDDLSSLLVLCLVQPCPPPDDPSSNSNNVSSVVNLVPDDPVSSVVSPVSNVSVNVVPDPPPDPDD

Sequence (186 aa):
MLAGAVEPLQLALALPAGICGYVARSLPKAAALLQSAAETGTLHKLLAPPAAAAPADEFQFDFGAPMPPQQYSALLDELCSCRYLADKLALAQQQITSLTDFSNLLLDAELEDDELAAFVALLGPAELAALHALWPDDETGETAELRTARAITARIATLPGPDAQWVEAAAAKLAQQSDPLCPVQD

Organism: NCBI:txid1076179

pLDDT: mean 79.73, std 15.08, range [28.06, 94.62]

Secondary structure (DSSP, 8-state):
--GGGHHHHHHHTT--HHHHHHHHHHHHHHHHHHHHHHHTT-GGGTSPPP--------------PPPPHHHHHHHHHHHHH--SHHHHHHHHHHH--SHHHHHHHHHHS---HHHHHHHHTT--HHHHHHHHHHS-SSS-S-HHHHHHHHHHHHHHHTS-HHHHHHHHHHHHHHHHHS---S----

Radius of gyration: 28.22 Å; chains: 1; bounding box: 62×42×67 Å